Protein 3FDW (pdb70)

Foldseek 3Di:
DAAWWKWKWWWDQDPVQQKIKIFGFKIDQFAAPDVVVSFFWKKKKKAFPPPPDDVSMDIFDTHGGDRIDGTRDIDMGRHHPVVLLQTKIKMWMWGQDDVRDIHTGFMDIDHVNVCVPPVGTIDMGIGDDD/DAAWWKWKWWWDQDPVQQKIKIFGFKIDQFAAPDPVVRFFWKKKKKAFPPPPDPVRIDIFDTHGGDRIDGTRDITMGRDHDVVLQQTKIKMWMWGQDDVRDIHTRFMDIDHRNVCVPVVGTIDMGIGDDD

Sequence (260 aa):
IFVTGRIAFSLKYEQQTQSLVVHVKECHQLAYADEAKKRSNPYVKTYLLPDKSRQGKRKTSIKRDTVNPLYDETLRYEIPESLLAQRTLQFSVWHHGRFGRNTFLGEAEIQMDSWKLDKKLDHCLPLHGKIFVTGRIAFSLKYEQQTQSLVVHVKECHQLAYADEAKKRSNPYVKTYLLPDKSRQGKRKTSIKRDTVNPLYDETLRYEIPESLLAQRTLQFSVWHHGRFGRNTFLGEAEIQMDSWKLDKKLDHCLPLHGK

Structure (mmCIF, N/CA/C/O backbone):
data_3FDW
#
_entry.id   3FDW
#
_cell.length_a   25.461
_cell.length_b   57.207
_cell.length_c   124.083
_cell.angle_alpha   90.000
_cell.angle_beta   90.010
_cell.angle_gamma   90.000
#
_symmetry.space_group_name_H-M   'P 1 21 1'
#
loop_
_entity.id
_entity.type
_entity.pdbx_description
1 polymer 'Synaptotagmin-like protein 4'
2 water water
#
loop_
_atom_site.group_PDB
_atom_site.id
_atom_site.type_symbol
_atom_site.label_atom_id
_atom_site.label_alt_id
_atom_site.label_comp_id
_atom_site.label_asym_id
_atom_site.label_entity_id
_atom_site.label_seq_id
_atom_site.pdbx_PDB_ins_code
_atom_site.Cartn_x
_atom_site.Cartn_y
_atom_site.Cartn_z
_atom_site.occupancy
_atom_site.B_iso_or_equiv
_atom_site.auth_seq_id
_atom_site.auth_comp_id
_atom_site.auth_asym_id
_atom_site.auth_atom_id
_atom_site.pdbx_PDB_model_num
ATOM 1 N N . ILE A 1 6 ? -10.365 -12.041 62.150 1.00 39.12 354 ILE A N 1
ATOM 2 C CA . ILE A 1 6 ? -10.238 -10.642 62.704 1.00 38.12 354 ILE A CA 1
ATOM 3 C C . ILE A 1 6 ? -11.391 -9.832 62.153 1.00 37.13 354 ILE A C 1
ATOM 4 O O . ILE A 1 6 ? -11.750 -9.992 60.994 1.00 37.11 354 ILE A O 1
ATOM 9 N N . PHE A 1 7 ? -11.986 -8.999 62.991 1.00 36.17 355 PHE A N 1
ATOM 10 C CA . PHE A 1 7 ? -13.055 -8.106 62.567 1.00 34.91 355 PHE A CA 1
ATOM 11 C C . PHE A 1 7 ? -12.452 -6.779 62.065 1.00 33.45 355 PHE A C 1
ATOM 12 O O . PHE A 1 7 ? -11.953 -5.973 62.836 1.00 33.60 355 PHE A O 1
ATOM 20 N N . VAL A 1 8 ? -12.507 -6.557 60.760 1.00 32.44 356 VAL A N 1
ATOM 21 C CA . VAL A 1 8 ? -11.766 -5.461 60.148 1.00 30.74 356 VAL A CA 1
ATOM 22 C C . VAL A 1 8 ? -12.353 -4.118 60.549 1.00 30.18 356 VAL A C 1
ATOM 23 O O . VAL A 1 8 ? -13.568 -3.971 60.652 1.00 30.06 356 VAL A O 1
ATOM 27 N N . THR A 1 9 ? -11.493 -3.176 60.915 1.00 29.36 357 THR A N 1
ATOM 28 C CA . THR A 1 9 ? -11.911 -1.811 61.241 1.00 29.07 357 THR A CA 1
ATOM 29 C C . THR A 1 9 ? -10.894 -0.879 60.571 1.00 27.82 357 THR A C 1
ATOM 30 O O . THR A 1 9 ? -9.853 -1.341 60.089 1.00 27.33 357 THR A O 1
ATOM 34 N N . GLY A 1 10 ? -11.236 0.395 60.509 1.00 26.38 358 GLY A N 1
ATOM 35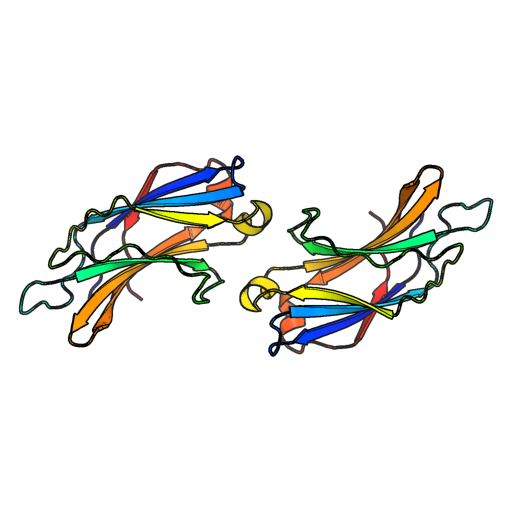 C CA . GLY A 1 10 ? -10.316 1.458 60.225 1.00 26.34 358 GLY A CA 1
ATOM 36 C C . GLY A 1 10 ? -10.357 1.880 58.769 1.00 26.78 358 GLY A C 1
ATOM 37 O O . GLY A 1 10 ? -11.192 1.399 57.990 1.00 25.36 358 GLY A O 1
ATOM 38 N N . ARG A 1 11 ? -9.395 2.728 58.413 1.00 27.00 359 ARG A N 1
ATOM 39 C CA . ARG A 1 11 ? -9.341 3.404 57.118 1.00 27.98 359 ARG A CA 1
ATOM 40 C C . ARG A 1 11 ? -7.917 3.473 56.615 1.00 27.57 359 ARG A C 1
ATOM 41 O O . ARG A 1 11 ? -6.946 3.432 57.421 1.00 28.33 359 ARG A O 1
ATOM 49 N N . ILE A 1 12 ? -7.803 3.595 55.299 1.00 25.57 360 ILE A N 1
ATOM 50 C CA . ILE A 1 12 ? -6.525 3.884 54.689 1.00 25.37 360 ILE A CA 1
ATOM 51 C C . ILE A 1 12 ? -6.523 5.185 53.870 1.00 24.99 360 ILE A C 1
ATOM 52 O O . ILE A 1 12 ? -7.409 5.389 53.037 1.00 22.79 360 ILE A O 1
ATOM 57 N N . ALA A 1 13 ? -5.511 6.028 54.097 1.00 24.69 361 ALA A N 1
ATOM 58 C CA . ALA A 1 13 ? -5.326 7.272 53.308 1.00 25.87 361 ALA A CA 1
ATOM 59 C C . ALA A 1 13 ? -4.189 7.183 52.291 1.00 25.95 361 ALA A C 1
ATOM 60 O O . ALA A 1 13 ? -3.122 6.663 52.607 1.00 27.20 361 ALA A O 1
ATOM 62 N N . PHE A 1 14 ? -4.372 7.723 51.075 1.00 26.18 362 PHE A N 1
ATOM 63 C CA . PHE A 1 14 ? -3.325 7.614 50.058 1.00 26.81 362 PHE A CA 1
ATOM 64 C C . PHE A 1 14 ? -3.600 8.635 48.947 1.00 28.32 362 PHE A C 1
ATOM 65 O O . PHE A 1 14 ? -4.709 9.186 48.852 1.00 27.82 362 PHE A O 1
ATOM 73 N N . SER A 1 15 ? -2.608 8.874 48.098 1.00 28.02 363 SER A N 1
ATOM 74 C CA . SER A 1 15 ? -2.828 9.735 46.937 1.00 30.07 363 SER A CA 1
ATOM 75 C C . SER A 1 15 ? -2.361 8.978 45.706 1.00 31.37 363 SER A C 1
ATOM 76 O O . SER A 1 15 ? -1.525 8.032 45.809 1.00 30.92 363 SER A O 1
ATOM 79 N N . LEU A 1 16 ? -2.941 9.357 44.570 1.00 32.14 364 LEU A N 1
ATOM 80 C CA . LEU A 1 16 ? -2.683 8.710 43.306 1.00 33.77 364 LEU A CA 1
ATOM 81 C C . LEU A 1 16 ? -2.368 9.793 42.296 1.00 35.11 364 LEU A C 1
ATOM 82 O O . LEU A 1 16 ? -3.092 10.796 42.214 1.00 34.43 364 LEU A O 1
ATOM 87 N N . LYS A 1 17 ? -1.301 9.585 41.534 1.00 37.04 365 LYS A N 1
ATOM 88 C CA . LYS A 1 17 ? -0.991 10.434 40.405 1.00 39.14 365 LYS A CA 1
ATOM 89 C C . LYS A 1 17 ? -0.539 9.545 39.261 1.00 41.38 365 LYS A C 1
ATOM 90 O O . LYS A 1 17 ? 0.023 8.459 39.474 1.00 41.69 365 LYS A O 1
ATOM 92 N N . TYR A 1 18 ? -0.809 9.995 38.048 1.00 43.59 366 TYR A N 1
ATOM 93 C CA . TYR A 1 18 ? -0.224 9.397 36.863 1.00 47.06 366 TYR A CA 1
ATOM 94 C C . TYR A 1 18 ? 0.753 10.389 36.240 1.00 48.27 366 TYR A C 1
ATOM 95 O O . TYR A 1 18 ? 0.345 11.427 35.746 1.00 47.57 366 TYR A O 1
ATOM 104 N N . GLU A 1 19 ? 2.045 10.088 36.322 1.00 50.47 367 GLU A N 1
ATOM 105 C CA . GLU A 1 19 ? 3.062 10.867 35.625 1.00 52.42 367 GLU A CA 1
ATOM 106 C C . GLU A 1 19 ? 3.231 10.367 34.175 1.00 53.38 367 GLU A C 1
ATOM 107 O O . GLU A 1 19 ? 3.567 9.198 33.950 1.00 52.94 367 GLU A O 1
ATOM 113 N N . GLN A 1 20 ? 2.982 11.237 33.193 1.00 54.76 368 GLN A N 1
ATOM 114 C CA . GLN A 1 20 ? 3.514 10.986 31.830 1.00 56.19 368 GLN A CA 1
ATOM 115 C C . GLN A 1 20 ? 5.018 11.121 31.795 1.00 56.43 368 GLN A C 1
ATOM 116 O O . GLN A 1 20 ? 5.677 10.368 31.092 1.00 56.72 368 GLN A O 1
ATOM 122 N N . GLN A 1 21 ? 5.572 12.075 32.540 1.00 57.34 369 GLN A N 1
ATOM 123 C CA . GLN A 1 21 ? 7.016 12.297 32.440 1.00 58.34 369 GLN A CA 1
ATOM 124 C C . GLN A 1 21 ? 7.748 10.980 32.714 1.00 59.01 369 GLN A C 1
ATOM 125 O O . GLN A 1 21 ? 8.957 10.874 32.513 1.00 59.09 369 GLN A O 1
ATOM 127 N N . THR A 1 22 ? 7.008 9.977 33.190 1.00 59.51 370 THR A N 1
ATOM 128 C CA . THR A 1 22 ? 7.605 8.685 33.515 1.00 59.30 370 THR A CA 1
ATOM 129 C C . THR A 1 22 ? 6.690 7.511 33.162 1.00 59.25 370 THR A C 1
ATOM 130 O O . THR A 1 22 ? 7.063 6.364 33.396 1.00 59.96 370 THR A O 1
ATOM 132 N N . GLN A 1 23 ? 5.523 7.796 32.572 1.00 58.55 371 GLN A N 1
ATOM 133 C CA . GLN A 1 23 ? 4.493 6.772 32.223 1.00 58.00 371 GLN A CA 1
ATOM 134 C C . GLN A 1 23 ? 4.082 5.827 33.386 1.00 57.09 371 GLN A C 1
ATOM 135 O O . GLN A 1 23 ? 3.852 4.637 33.166 1.00 57.39 371 GLN A O 1
ATOM 141 N N . SER A 1 24 ? 3.959 6.353 34.604 1.00 55.34 372 SER A N 1
ATOM 142 C CA . SER A 1 24 ? 3.711 5.492 35.759 1.00 53.59 372 SER A CA 1
ATOM 143 C C . SER A 1 24 ? 2.693 6.037 36.773 1.00 51.57 372 SER A C 1
ATOM 144 O O . SER A 1 24 ? 2.676 7.229 37.073 1.00 51.49 372 SER A O 1
ATOM 147 N N . LEU A 1 25 ? 1.842 5.143 37.267 1.00 48.48 373 LEU A N 1
ATOM 148 C CA . LEU A 1 25 ? 0.944 5.429 38.361 1.00 45.80 373 LEU A CA 1
ATOM 149 C C . LEU A 1 25 ? 1.760 5.507 39.637 1.00 44.57 373 LEU A C 1
ATOM 150 O O . LEU A 1 25 ? 2.479 4.557 39.969 1.00 44.17 373 LEU A O 1
ATOM 155 N N . VAL A 1 26 ? 1.675 6.642 40.323 1.00 42.49 374 VAL A N 1
ATOM 156 C CA . VAL A 1 26 ? 2.374 6.839 41.570 1.00 41.22 374 VAL A CA 1
ATOM 157 C C . VAL A 1 26 ? 1.366 6.769 42.715 1.00 39.48 374 VAL A C 1
ATOM 158 O O . VAL A 1 26 ? 0.490 7.638 42.871 1.00 39.29 374 VAL A O 1
ATOM 162 N N . VAL A 1 27 ? 1.515 5.723 43.513 1.00 37.07 375 VAL A N 1
ATOM 163 C CA . VAL A 1 27 ? 0.629 5.477 44.635 1.00 33.75 375 VAL A CA 1
ATOM 164 C C . VAL A 1 27 ? 1.368 5.853 45.908 1.00 32.90 375 VAL A C 1
ATOM 165 O O . VAL A 1 27 ? 2.249 5.138 46.359 1.00 33.30 375 VAL A O 1
ATOM 169 N N . HIS A 1 28 ? 1.015 6.975 46.500 1.00 30.73 376 HIS A N 1
ATOM 170 C CA . HIS A 1 28 ? 1.639 7.310 47.747 1.00 30.09 376 HIS A CA 1
ATOM 171 C C . HIS A 1 28 ? 0.794 6.822 48.936 1.00 29.14 376 HIS A C 1
ATOM 172 O O . HIS A 1 28 ? -0.287 7.343 49.206 1.00 28.69 376 HIS A O 1
ATOM 179 N N . VAL A 1 29 ? 1.306 5.848 49.671 1.00 28.19 377 VAL A N 1
ATOM 180 C CA . VAL A 1 29 ? 0.605 5.371 50.862 1.00 26.57 377 VAL A CA 1
ATOM 181 C C . VAL A 1 29 ? 0.963 6.242 52.066 1.00 26.92 377 VAL A C 1
ATOM 182 O O . VAL A 1 29 ? 2.116 6.283 52.509 1.00 28.20 377 VAL A O 1
ATOM 186 N N . LYS A 1 30 ? -0.029 6.904 52.616 1.00 25.57 378 LYS A N 1
ATOM 187 C CA . LYS A 1 30 ? 0.195 7.787 53.733 1.00 26.07 378 LYS A CA 1
ATOM 188 C C . LYS A 1 30 ? 0.130 7.107 55.078 1.00 25.77 378 LYS A C 1
ATOM 189 O O . LYS A 1 30 ? 1.058 7.226 55.873 1.00 27.63 378 LYS A O 1
ATOM 195 N N . GLU A 1 31 ? -0.939 6.378 55.361 1.00 25.42 379 GLU A N 1
ATOM 196 C CA . GLU A 1 31 ? -1.193 6.050 56.760 1.00 24.97 379 GLU A CA 1
ATOM 197 C C . GLU A 1 31 ? -2.473 5.221 56.875 1.00 24.77 379 GLU A C 1
ATOM 198 O O . GLU A 1 31 ? -3.365 5.377 56.031 1.00 22.39 379 GLU A O 1
ATOM 204 N N . CYS A 1 32 ? -2.543 4.333 57.872 1.00 24.82 380 CYS A N 1
ATOM 205 C CA . CYS A 1 32 ? -3.829 3.697 58.243 1.00 25.54 380 CYS A CA 1
ATOM 206 C C . CYS A 1 32 ? -4.242 4.253 59.616 1.00 26.54 380 CYS A C 1
ATOM 207 O O . CYS A 1 32 ? -3.373 4.706 60.393 1.00 25.20 380 CYS A O 1
ATOM 210 N N . HIS A 1 33 ? -5.540 4.182 59.893 1.00 25.61 381 HIS A N 1
ATOM 211 C CA . HIS A 1 33 ? -6.116 4.638 61.127 1.00 26.86 381 HIS A CA 1
ATOM 212 C C . HIS A 1 33 ? -7.037 3.555 61.699 1.00 27.57 381 HIS A C 1
ATOM 213 O O . HIS A 1 33 ? -7.890 3.033 60.977 1.00 27.54 381 HIS A O 1
ATOM 220 N N . GLN A 1 34 ? -6.872 3.237 62.991 1.00 28.53 382 GLN A N 1
ATOM 221 C CA . GLN A 1 34 ? -7.748 2.321 63.728 1.00 28.67 382 GLN A CA 1
ATOM 222 C C . GLN A 1 34 ? -7.857 0.955 63.095 1.00 27.84 382 GLN A C 1
ATOM 223 O O . GLN A 1 34 ? -8.983 0.394 62.960 1.00 27.87 382 GLN A O 1
ATOM 229 N N . LEU A 1 35 ? -6.701 0.397 62.737 1.00 25.71 383 LEU A N 1
ATOM 230 C CA . LEU A 1 35 ? -6.639 -0.999 62.306 1.00 25.59 383 LEU A CA 1
ATOM 231 C C . LEU A 1 35 ? -7.105 -1.872 63.457 1.00 26.54 383 LEU A C 1
ATOM 232 O O . LEU A 1 35 ? -7.008 -1.455 64.597 1.00 26.06 383 LEU A O 1
ATOM 237 N N . ALA A 1 36 ? -7.555 -3.090 63.159 1.00 27.22 384 ALA A N 1
ATOM 238 C CA . ALA A 1 36 ? -7.848 -4.073 64.213 1.00 29.18 384 ALA A CA 1
ATOM 239 C C . ALA A 1 36 ? -6.557 -4.560 64.865 1.00 30.07 384 ALA A C 1
ATOM 240 O O . ALA A 1 36 ? -5.482 -4.468 64.279 1.00 28.37 384 ALA A O 1
ATOM 242 N N . TYR A 1 37 ? -6.657 -5.084 66.080 1.00 31.77 385 TYR A N 1
ATOM 243 C CA . TYR A 1 37 ? -5.512 -5.770 66.693 1.00 33.12 385 TYR A CA 1
ATOM 244 C C . TYR A 1 37 ? -5.451 -7.185 66.144 1.00 34.43 385 TYR A C 1
ATOM 245 O O . TYR A 1 37 ? -6.421 -7.919 66.259 1.00 34.97 385 TYR A O 1
ATOM 254 N N . ALA A 1 38 ? -4.328 -7.572 65.543 1.00 36.36 386 ALA A N 1
ATOM 255 C CA . ALA A 1 38 ? -4.107 -8.966 65.137 1.00 38.67 386 ALA A CA 1
ATOM 256 C C . ALA A 1 38 ? -3.877 -9.863 66.380 1.00 40.33 386 ALA A C 1
ATOM 257 O O . ALA A 1 38 ? -4.239 -11.024 66.394 1.00 40.77 386 ALA A O 1
ATOM 259 N N . ASP A 1 39 ? -3.254 -9.311 67.412 1.00 42.49 387 ASP A N 1
ATOM 260 C CA . ASP A 1 39 ? -3.050 -10.024 68.665 1.00 44.58 387 ASP A CA 1
ATOM 261 C C . ASP A 1 39 ? -3.801 -9.232 69.701 1.00 45.45 387 ASP A C 1
ATOM 262 O O . ASP A 1 39 ? -3.250 -8.320 70.299 1.00 45.34 387 ASP A O 1
ATOM 267 N N . GLU A 1 40 ? -5.070 -9.573 69.892 1.00 47.32 388 GLU A N 1
ATOM 268 C CA . GLU A 1 40 ? -5.910 -8.906 70.876 1.00 49.44 388 GLU A CA 1
ATOM 269 C C . GLU A 1 40 ? -5.355 -9.108 72.308 1.00 49.81 388 GLU A C 1
ATOM 270 O O . GLU A 1 40 ? -5.306 -8.156 73.102 1.00 50.89 388 GLU A O 1
ATOM 276 N N . ALA A 1 41 ? -4.916 -10.316 72.645 1.00 49.82 389 ALA A N 1
ATOM 277 C CA . ALA A 1 41 ? -4.302 -10.504 73.953 1.00 49.66 389 ALA A CA 1
ATOM 278 C C . ALA A 1 41 ? -3.475 -9.255 74.239 1.00 49.82 389 ALA A C 1
ATOM 279 O O . ALA A 1 41 ? -3.829 -8.428 75.111 1.00 50.45 389 ALA A O 1
ATOM 281 N N . LYS A 1 42 ? -2.378 -9.113 73.489 1.00 47.94 390 LYS A N 1
ATOM 282 C CA . LYS A 1 42 ? -1.421 -8.050 73.738 1.00 46.09 390 LYS A CA 1
ATOM 283 C C . LYS A 1 42 ? -1.745 -6.715 73.066 1.00 44.71 390 LYS A C 1
ATOM 284 O O . LYS A 1 42 ? -0.938 -5.787 73.115 1.00 44.81 390 LYS A O 1
ATOM 286 N N . LYS A 1 43 ? -2.904 -6.599 72.421 1.00 42.62 391 LYS A N 1
ATOM 287 C CA . LYS A 1 43 ? -3.255 -5.326 71.807 1.00 40.12 391 LYS A CA 1
ATOM 288 C C . LYS A 1 43 ? -2.280 -4.927 70.724 1.00 38.79 391 LYS A C 1
ATOM 289 O O . LYS A 1 43 ? -1.800 -3.793 70.704 1.00 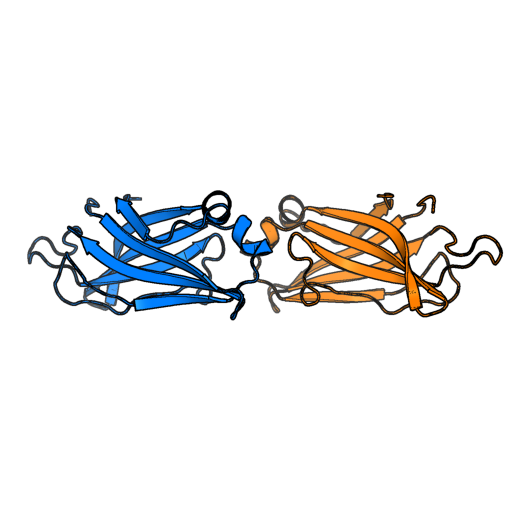38.66 391 LYS A O 1
ATOM 291 N N . ARG A 1 44 ? -1.989 -5.821 69.799 1.00 36.55 392 ARG A N 1
ATOM 292 C CA . ARG A 1 44 ? -0.869 -5.551 68.931 1.00 35.12 392 ARG A CA 1
ATOM 293 C C . ARG A 1 44 ? -1.120 -5.867 67.466 1.00 31.94 392 ARG A C 1
ATOM 294 O O . ARG A 1 44 ? -1.739 -6.874 67.164 1.00 30.94 392 ARG A O 1
ATOM 302 N N . SER A 1 45 ? -0.632 -4.993 66.588 1.00 29.51 393 SER A N 1
ATOM 303 C CA . SER A 1 45 ? -0.497 -5.279 65.145 1.00 28.59 393 SER A CA 1
ATOM 304 C C . SER A 1 45 ? 0.834 -4.754 64.645 1.00 27.34 393 SER A C 1
ATOM 305 O O . SER A 1 45 ? 1.363 -3.799 65.179 1.00 27.54 393 SER A O 1
ATOM 308 N N . ASN A 1 46 ? 1.384 -5.420 63.648 1.00 26.03 394 ASN A N 1
ATOM 309 C CA . ASN A 1 46 ? 2.621 -4.999 63.022 1.00 24.95 394 ASN A CA 1
ATOM 310 C C . ASN A 1 46 ? 2.341 -4.817 61.545 1.00 23.53 394 ASN A C 1
ATOM 311 O O . ASN A 1 46 ? 2.628 -5.703 60.784 1.00 23.85 394 ASN A O 1
ATOM 316 N N . PRO A 1 47 ? 1.745 -3.682 61.137 1.00 24.36 395 PRO A N 1
ATOM 317 C CA . PRO A 1 47 ? 1.136 -3.608 59.783 1.00 24.18 395 PRO A CA 1
ATOM 318 C C . PRO A 1 47 ? 1.976 -3.193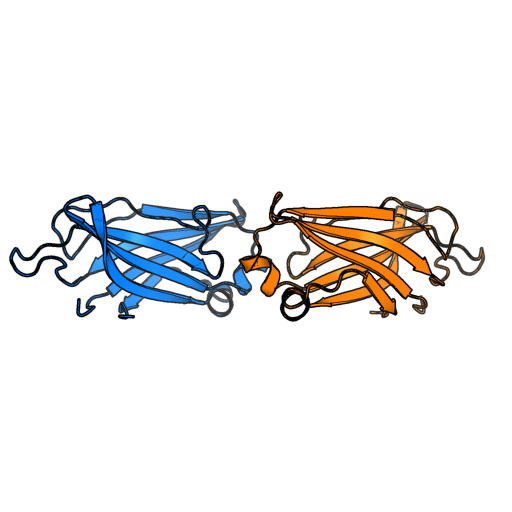 58.587 1.00 24.88 395 PRO A C 1
ATOM 319 O O . PRO A 1 47 ? 2.813 -2.309 58.682 1.00 25.51 395 PRO A O 1
ATOM 323 N N . TYR A 1 48 ? 1.706 -3.793 57.437 1.00 24.20 396 TYR A N 1
ATOM 324 C CA . TYR A 1 48 ? 2.212 -3.275 56.177 1.00 24.73 396 TYR A CA 1
ATOM 325 C C . TYR A 1 48 ? 1.081 -3.282 55.183 1.00 24.49 396 TYR A C 1
ATOM 326 O O . TYR A 1 48 ? 0.073 -3.986 55.337 1.00 25.15 396 TYR A O 1
ATOM 335 N N . VAL A 1 49 ? 1.217 -2.449 54.186 1.00 24.38 397 VAL A N 1
ATOM 336 C CA . VAL A 1 49 ? 0.219 -2.381 53.168 1.00 24.92 397 VAL A CA 1
ATOM 337 C C . VAL A 1 49 ? 0.768 -3.048 51.932 1.00 26.41 397 VAL A C 1
ATOM 338 O O . VAL A 1 49 ? 1.931 -2.864 51.598 1.00 26.99 397 VAL A O 1
ATOM 342 N N . LYS A 1 50 ? -0.068 -3.795 51.223 1.00 28.24 398 LYS A N 1
ATOM 343 C CA . LYS A 1 50 ? 0.344 -4.295 49.916 1.00 30.91 398 LYS A CA 1
ATOM 344 C C . LYS A 1 50 ? -0.689 -3.869 48.857 1.00 30.69 398 LYS A C 1
ATOM 345 O O . LYS A 1 50 ? -1.860 -3.674 49.184 1.00 31.30 398 LYS A O 1
ATOM 351 N N . THR A 1 51 ? -0.243 -3.635 47.624 1.00 31.23 399 THR A N 1
ATOM 352 C CA . THR A 1 51 ? -1.120 -3.225 46.518 1.00 31.72 399 THR A CA 1
ATOM 353 C C . THR A 1 51 ? -1.009 -4.227 45.362 1.00 33.33 399 THR A C 1
ATOM 354 O O . THR A 1 51 ? 0.065 -4.807 45.140 1.00 32.79 399 THR A O 1
ATOM 358 N N . TYR A 1 52 ? -2.130 -4.450 44.665 1.00 34.80 400 TYR A N 1
ATOM 359 C CA . TYR A 1 52 ? -2.118 -4.991 43.294 1.00 37.07 400 TYR A CA 1
ATOM 360 C C . TYR A 1 52 ? -2.958 -4.111 42.373 1.00 37.95 400 TYR A C 1
ATOM 361 O O . TYR A 1 52 ? -3.977 -3.542 42.789 1.00 37.69 400 TYR A O 1
ATOM 370 N N . LEU A 1 53 ? -2.536 -4.039 41.117 1.00 39.36 401 LEU A N 1
ATOM 371 C CA . LEU A 1 53 ? -3.387 -3.582 40.040 1.00 41.18 401 LEU A CA 1
ATOM 372 C C . LEU A 1 53 ? -4.098 -4.819 39.475 1.00 42.16 401 LEU A C 1
ATOM 373 O O . LEU A 1 53 ? -3.613 -5.462 38.552 1.00 42.62 401 LEU A O 1
ATOM 378 N N . LEU A 1 54 ? -5.237 -5.166 40.067 1.00 42.91 402 LEU A N 1
ATOM 379 C CA . LEU A 1 54 ? -5.945 -6.362 39.693 1.00 43.43 402 LEU A CA 1
ATOM 380 C C . LEU A 1 54 ? -6.119 -6.270 38.174 1.00 45.07 402 LEU A C 1
ATOM 381 O O . LEU A 1 54 ? -6.377 -5.183 37.667 1.00 45.73 402 LEU A O 1
ATOM 386 N N . PRO A 1 55 ? -6.054 -7.414 37.461 1.00 45.47 403 PRO A N 1
ATOM 387 C CA . PRO A 1 55 ? -6.062 -8.771 38.015 1.00 45.65 403 PRO A CA 1
ATOM 388 C C . PRO A 1 55 ? -4.685 -9.379 38.061 1.00 46.57 403 PRO A C 1
ATOM 389 O O . PRO A 1 55 ? -4.547 -10.586 38.207 1.00 47.33 403 PRO A O 1
ATOM 393 N N . ASP A 1 56 ? -3.660 -8.553 37.937 1.00 47.10 404 ASP A N 1
ATOM 394 C CA . ASP A 1 56 ? -2.336 -9.048 38.088 1.00 48.10 404 ASP A CA 1
ATOM 395 C C . ASP A 1 56 ? -2.015 -9.191 39.602 1.00 49.61 404 ASP A C 1
ATOM 396 O O . ASP A 1 56 ? -1.657 -8.210 40.303 1.00 49.44 404 ASP A O 1
ATOM 401 N N . LYS A 1 57 ? -2.167 -10.419 40.092 1.00 50.49 405 LYS A N 1
ATOM 402 C CA . LYS A 1 57 ? -1.856 -10.755 41.470 1.00 51.73 405 LYS A CA 1
ATOM 403 C C . LYS A 1 57 ? -0.573 -11.545 41.544 1.00 52.00 405 LYS A C 1
ATOM 404 O O . LYS A 1 57 ? -0.280 -12.168 42.560 1.00 52.06 405 LYS A O 1
ATOM 410 N N . SER A 1 58 ? 0.190 -11.507 40.461 1.00 52.16 406 SER A N 1
ATOM 411 C CA . SER A 1 58 ? 1.516 -12.095 40.443 1.00 52.69 406 SER A CA 1
ATOM 412 C C . SER A 1 58 ? 2.386 -11.358 41.434 1.00 52.94 406 SER A C 1
ATOM 413 O O . SER A 1 58 ? 2.053 -10.244 41.840 1.00 53.05 406 SER A O 1
ATOM 416 N N . ARG A 1 59 ? 3.503 -11.976 41.801 1.00 52.62 407 ARG A N 1
ATOM 417 C CA . ARG A 1 59 ? 4.433 -11.388 42.744 1.00 52.95 407 ARG A CA 1
ATOM 418 C C . ARG A 1 59 ? 4.968 -10.044 42.251 1.00 53.07 407 ARG A C 1
ATOM 419 O O . ARG A 1 59 ? 4.790 -9.033 42.922 1.00 54.06 407 ARG A O 1
ATOM 421 N N . GLN A 1 60 ? 5.608 -9.970 41.094 1.00 52.83 408 GLN A N 1
ATOM 422 C CA . GLN A 1 60 ? 6.076 -8.633 40.718 1.00 52.26 408 GLN A CA 1
ATOM 423 C C . GLN A 1 60 ? 4.956 -7.762 40.159 1.00 50.23 408 GLN A C 1
ATOM 424 O O . GLN A 1 60 ? 5.211 -6.722 39.618 1.00 50.62 408 GLN A O 1
ATOM 430 N N . GLY A 1 61 ? 3.709 -8.194 40.300 1.00 48.88 409 GLY A N 1
ATOM 431 C CA . GLY A 1 61 ? 2.559 -7.285 40.148 1.00 46.31 409 GLY A CA 1
ATOM 432 C C . GLY A 1 61 ? 2.273 -6.646 41.515 1.00 44.74 409 GLY A C 1
ATOM 433 O O . GLY A 1 61 ? 1.363 -5.835 41.675 1.00 43.23 409 GLY A O 1
ATOM 434 N N . LYS A 1 62 ? 3.098 -7.010 42.495 1.00 43.07 410 LYS A N 1
ATOM 435 C CA . LYS A 1 62 ? 2.834 -6.693 43.880 1.00 41.97 410 LYS A CA 1
ATOM 436 C C . LYS A 1 62 ? 3.701 -5.533 44.293 1.00 40.62 410 LYS A C 1
ATOM 437 O O . LYS A 1 62 ? 4.862 -5.437 43.858 1.00 41.07 410 LYS A O 1
ATOM 443 N N . ARG A 1 63 ? 3.156 -4.626 45.102 1.00 37.64 411 ARG A N 1
ATOM 444 C CA . ARG A 1 63 ? 4.004 -3.618 45.768 1.00 35.23 411 ARG A CA 1
ATOM 445 C C . ARG A 1 63 ? 3.692 -3.680 47.267 1.00 34.66 411 ARG A C 1
ATOM 446 O O . ARG A 1 63 ? 2.634 -4.182 47.667 1.00 34.30 411 ARG A O 1
ATOM 454 N N . LYS A 1 64 ? 4.589 -3.179 48.104 1.00 33.39 412 LYS A N 1
ATOM 455 C CA . LYS A 1 64 ? 4.312 -3.209 49.536 1.00 32.75 412 LYS A CA 1
ATOM 456 C C . LYS A 1 64 ? 5.118 -2.137 50.229 1.00 30.78 412 LYS A C 1
ATOM 457 O O . LYS A 1 64 ? 6.189 -1.765 49.755 1.00 31.69 412 LYS A O 1
ATOM 463 N N . THR A 1 65 ? 4.575 -1.611 51.309 1.00 27.31 413 THR A N 1
ATOM 464 C CA . THR A 1 65 ? 5.287 -0.721 52.208 1.00 26.57 413 THR A CA 1
ATOM 465 C C . THR A 1 65 ? 6.157 -1.576 53.169 1.00 26.69 413 THR A C 1
ATOM 466 O O . THR A 1 65 ? 6.032 -2.785 53.214 1.00 25.44 413 THR A O 1
ATOM 470 N N . SER A 1 66 ? 7.001 -0.927 53.951 1.00 27.27 414 SER A N 1
ATOM 471 C CA . SER A 1 66 ? 7.708 -1.586 55.026 1.00 28.22 414 SER A CA 1
ATOM 472 C C . SER A 1 66 ? 6.687 -1.871 56.093 1.00 28.99 414 SER A C 1
ATOM 473 O O . SER A 1 66 ? 5.505 -1.485 55.958 1.00 28.74 414 SER A O 1
ATOM 476 N N . ILE A 1 67 ? 7.144 -2.498 57.177 1.00 29.42 415 ILE A N 1
ATOM 477 C CA . ILE A 1 67 ? 6.287 -2.910 58.272 1.00 29.67 415 ILE A CA 1
ATOM 478 C C . ILE A 1 67 ? 6.468 -2.031 59.482 1.00 31.11 415 ILE A C 1
ATOM 479 O O . ILE A 1 67 ? 7.608 -1.761 59.869 1.00 31.81 415 ILE A O 1
ATOM 484 N N . LYS A 1 68 ? 5.376 -1.566 60.106 1.00 30.55 416 LYS A N 1
ATOM 485 C CA . LYS A 1 68 ? 5.527 -0.834 61.367 1.00 31.26 416 LYS A CA 1
ATOM 486 C C . LYS A 1 68 ? 5.282 -1.784 62.520 1.00 32.67 416 LYS A C 1
ATOM 487 O O . LYS A 1 68 ? 4.483 -2.728 62.422 1.00 34.52 416 LYS A O 1
ATOM 493 N N . ARG A 1 69 ? 5.956 -1.557 63.622 1.00 32.53 417 ARG A N 1
ATOM 494 C CA . ARG A 1 69 ? 5.921 -2.516 64.707 1.00 32.51 417 ARG A CA 1
ATOM 495 C C . ARG A 1 69 ? 4.960 -1.995 65.742 1.00 30.72 417 ARG A C 1
ATOM 496 O O . ARG A 1 69 ? 4.952 -0.828 66.055 1.00 30.54 417 ARG A O 1
ATOM 504 N N . ASP A 1 70 ? 4.087 -2.848 66.209 1.00 30.10 418 ASP A N 1
ATOM 505 C CA . ASP A 1 70 ? 3.238 -2.495 67.321 1.00 31.05 418 ASP A CA 1
ATOM 506 C C . ASP A 1 70 ? 2.481 -1.166 67.169 1.00 30.86 418 ASP A C 1
ATOM 507 O O . ASP A 1 70 ? 2.650 -0.244 67.968 1.00 29.69 418 ASP A O 1
ATOM 512 N N . THR A 1 71 ? 1.613 -1.070 66.158 1.00 30.06 419 THR A N 1
ATOM 513 C CA . THR A 1 71 ? 0.740 0.102 66.048 1.00 28.29 419 THR A CA 1
ATOM 514 C C . THR A 1 71 ? -0.465 -0.214 65.177 1.00 27.74 419 THR A C 1
ATOM 515 O O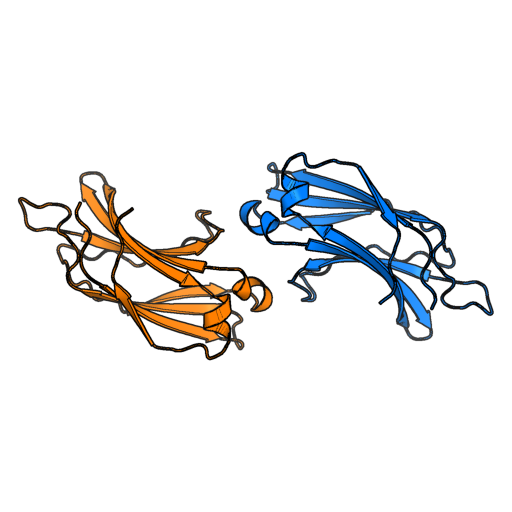 . THR A 1 71 ? -0.340 -1.014 64.240 1.00 27.03 419 THR A O 1
ATOM 519 N N . VAL A 1 72 ? -1.619 0.387 65.504 1.00 27.12 420 VAL A N 1
ATOM 520 C CA . VAL A 1 72 ? -2.830 0.303 64.674 1.00 26.48 420 VAL A CA 1
ATOM 521 C C . VAL A 1 72 ? -3.113 1.605 63.896 1.00 26.07 420 VAL A C 1
ATOM 522 O O . VAL A 1 72 ? -4.104 1.705 63.169 1.00 24.98 420 VAL A O 1
ATOM 526 N N . ASN A 1 73 ? -2.205 2.577 64.048 1.00 25.74 421 ASN A N 1
ATOM 527 C CA . ASN A 1 73 ? -2.177 3.838 63.281 1.00 26.21 421 ASN A CA 1
ATOM 528 C C . ASN A 1 73 ? -0.857 4.068 62.557 1.00 26.58 421 ASN A C 1
ATOM 529 O O . ASN A 1 73 ? -0.195 5.100 62.733 1.00 27.31 421 ASN A O 1
ATOM 534 N N . PRO A 1 74 ? -0.448 3.100 61.721 1.00 27.23 422 PRO A N 1
ATOM 535 C CA . PRO A 1 74 ? 0.822 3.283 61.032 1.00 26.76 422 PRO A CA 1
ATOM 536 C C . PRO A 1 74 ? 0.886 4.496 60.086 1.00 28.08 422 PRO A C 1
ATOM 537 O O . PRO A 1 74 ? -0.053 4.796 59.319 1.00 27.70 422 PRO A O 1
ATOM 541 N N . LEU A 1 75 ? 2.033 5.166 60.112 1.00 27.54 423 LEU A N 1
ATOM 542 C CA . LEU A 1 75 ? 2.260 6.290 59.282 1.00 27.92 423 LEU A CA 1
ATOM 543 C C . LEU A 1 75 ? 3.404 5.845 58.382 1.00 28.80 423 LEU A C 1
ATOM 544 O O . LEU A 1 75 ? 4.483 5.560 58.873 1.00 29.12 423 LEU A O 1
ATOM 549 N N . TYR A 1 76 ? 3.165 5.740 57.076 1.00 29.45 424 TYR A N 1
ATOM 550 C CA . TYR A 1 76 ? 4.144 5.206 56.137 1.00 30.64 424 TYR A CA 1
ATOM 551 C C . TYR A 1 76 ? 4.836 6.306 55.308 1.00 32.79 424 TYR A C 1
ATOM 552 O O . TYR A 1 76 ? 6.075 6.358 55.220 1.00 32.47 424 TYR A O 1
ATOM 561 N N . ASP A 1 77 ? 4.015 7.147 54.663 1.00 33.51 425 ASP A N 1
ATOM 562 C CA . ASP A 1 77 ? 4.487 8.032 53.596 1.00 34.03 425 ASP A CA 1
ATOM 563 C C . ASP A 1 77 ? 5.488 7.392 52.652 1.00 34.81 425 ASP A C 1
ATOM 564 O O . ASP A 1 77 ? 6.623 7.875 52.509 1.00 35.19 425 ASP A O 1
ATOM 569 N N . GLU A 1 78 ? 5.055 6.318 51.985 1.00 33.76 426 GLU A N 1
ATOM 570 C CA . GLU A 1 78 ? 5.918 5.560 51.099 1.00 33.34 426 GLU A CA 1
ATOM 571 C C . GLU A 1 78 ? 5.248 5.483 49.773 1.00 33.91 426 GLU A C 1
ATOM 572 O O . GLU A 1 78 ? 4.054 5.210 49.708 1.00 34.22 426 GLU A O 1
ATOM 578 N N . THR A 1 79 ? 6.010 5.706 48.707 1.00 34.97 427 THR A N 1
ATOM 579 C CA . THR A 1 79 ? 5.476 5.671 47.339 1.00 36.22 427 THR A CA 1
ATOM 580 C C . THR A 1 79 ? 5.686 4.338 46.683 1.00 36.88 427 THR A C 1
ATOM 581 O O . THR A 1 79 ? 6.781 3.809 46.709 1.00 37.72 427 THR A O 1
ATOM 585 N N . LEU A 1 80 ? 4.630 3.802 46.096 1.00 37.73 428 LEU A N 1
ATOM 586 C CA . LEU A 1 80 ? 4.678 2.553 45.397 1.00 39.25 428 LEU A CA 1
ATOM 587 C C . LEU A 1 80 ? 4.413 2.979 43.978 1.00 40.80 428 LEU A C 1
ATOM 588 O O . LEU A 1 80 ? 3.623 3.907 43.758 1.00 41.08 428 LEU A O 1
ATOM 593 N N . ARG A 1 81 ? 5.037 2.331 43.002 1.00 42.04 429 ARG A N 1
ATOM 594 C CA . ARG A 1 81 ? 4.989 2.889 41.654 1.00 43.71 429 ARG A CA 1
ATOM 595 C C . ARG A 1 81 ? 4.791 1.803 40.632 1.00 44.45 429 ARG A C 1
ATOM 596 O O . ARG A 1 81 ? 5.457 0.794 40.685 1.00 45.26 429 ARG A O 1
ATOM 604 N N . TYR A 1 82 ? 3.812 1.979 39.757 1.00 45.86 430 TYR A N 1
ATOM 605 C CA . TYR A 1 82 ? 3.531 1.030 38.705 1.00 47.12 430 TYR A CA 1
ATOM 606 C C . TYR A 1 82 ? 3.826 1.731 37.380 1.00 48.87 430 TYR A C 1
ATOM 607 O O . TYR A 1 82 ? 3.075 2.619 36.920 1.00 48.58 430 TYR A O 1
ATOM 616 N N . GLU A 1 83 ? 4.946 1.342 36.787 1.00 49.98 431 GLU A N 1
ATOM 617 C CA . GLU A 1 83 ? 5.232 1.711 35.421 1.00 52.08 431 GLU A CA 1
ATOM 618 C C . GLU A 1 83 ? 4.181 1.060 34.537 1.00 51.97 431 GLU A C 1
ATOM 619 O O . GLU A 1 83 ? 4.067 -0.153 34.535 1.00 53.01 431 GLU A O 1
ATOM 625 N N . ILE A 1 84 ? 3.431 1.846 33.772 1.00 52.09 432 ILE A N 1
ATOM 626 C CA . ILE A 1 84 ? 2.336 1.299 32.971 1.00 52.61 432 ILE A CA 1
ATOM 627 C C . ILE A 1 84 ? 1.722 2.366 32.048 1.00 53.78 432 ILE A C 1
ATOM 628 O O . ILE A 1 84 ? 1.038 3.292 32.524 1.00 54.44 432 ILE A O 1
ATOM 633 N N . PRO A 1 85 ? 1.958 2.251 30.727 1.00 53.96 433 PRO A N 1
ATOM 634 C CA . PRO A 1 85 ? 1.207 3.141 29.838 1.00 54.04 433 PRO A CA 1
ATOM 635 C C . PRO A 1 85 ? -0.225 3.280 30.369 1.00 53.82 433 PRO A C 1
ATOM 636 O O . PRO A 1 85 ? -0.650 2.472 31.170 1.00 53.00 433 PRO A O 1
ATOM 640 N N . GLU A 1 86 ? -0.960 4.283 29.896 1.00 54.02 434 GLU A N 1
ATOM 641 C CA . GLU A 1 86 ? -2.226 4.697 30.496 1.00 53.79 434 GLU A CA 1
ATOM 642 C C . GLU A 1 86 ? -3.415 3.915 29.978 1.00 53.76 434 GLU A C 1
ATOM 643 O O . GLU A 1 86 ? -4.460 3.843 30.644 1.00 53.88 434 GLU A O 1
ATOM 649 N N . SER A 1 87 ? -3.271 3.367 28.769 1.00 53.67 435 SER A N 1
ATOM 650 C CA . SER A 1 87 ? -4.343 2.646 28.074 1.00 53.27 435 SER A CA 1
ATOM 651 C C . SER A 1 87 ? -4.736 1.395 28.826 1.00 53.07 435 SER A C 1
ATOM 652 O O . SER A 1 87 ? -5.888 0.990 28.845 1.00 52.50 435 SER A O 1
ATOM 654 N N . LEU A 1 88 ? -3.745 0.764 29.427 1.00 54.11 436 LEU A N 1
ATOM 655 C CA . LEU A 1 88 ? -3.973 -0.464 30.157 1.00 54.37 436 LEU A CA 1
ATOM 656 C C . LEU A 1 88 ? -4.482 -0.224 31.597 1.00 54.79 436 LEU A C 1
ATOM 657 O O . LEU A 1 88 ? -4.938 -1.137 32.266 1.00 55.12 436 LEU A O 1
ATOM 662 N N . LEU A 1 89 ? -4.440 1.024 32.046 1.00 55.48 437 LEU A N 1
ATOM 663 C CA . LEU A 1 89 ? -4.832 1.357 33.417 1.00 55.96 437 LEU A CA 1
ATOM 664 C C . LEU A 1 89 ? -6.346 1.353 33.506 1.00 55.92 437 LEU A C 1
ATOM 665 O O . LEU A 1 89 ? -6.926 1.032 34.544 1.00 56.09 437 LEU A O 1
ATOM 670 N N . ALA A 1 90 ? -6.995 1.698 32.397 1.00 55.72 438 ALA A N 1
ATOM 671 C CA . ALA A 1 90 ? -8.434 1.916 32.404 1.00 54.82 438 ALA A CA 1
ATOM 672 C C . ALA A 1 90 ? -9.205 0.614 32.610 1.00 54.23 438 ALA A C 1
ATOM 673 O O . ALA A 1 90 ? -10.430 0.625 32.848 1.00 54.35 438 ALA A O 1
ATOM 675 N N . GLN A 1 91 ? -8.472 -0.494 32.508 1.00 52.74 439 GLN A N 1
ATOM 676 C CA . GLN A 1 91 ? -8.992 -1.834 32.729 1.00 51.53 439 GLN A CA 1
ATOM 677 C C . GLN A 1 91 ? -8.858 -2.309 34.201 1.00 50.54 439 GLN A C 1
ATOM 678 O O . GLN A 1 91 ? -9.567 -3.215 34.650 1.00 50.51 439 GLN A O 1
ATOM 680 N N . ARG A 1 92 ? -7.954 -1.697 34.949 1.00 48.69 440 ARG A N 1
ATOM 681 C CA . ARG A 1 92 ? -7.568 -2.239 36.236 1.00 47.51 440 ARG A CA 1
ATOM 682 C C . ARG A 1 92 ? -8.311 -1.680 37.459 1.00 46.28 440 ARG A C 1
ATOM 683 O O . ARG A 1 92 ? -8.985 -0.658 37.390 1.00 46.29 440 ARG A O 1
ATOM 691 N N . THR A 1 93 ? -8.184 -2.401 38.572 1.00 44.41 441 THR A N 1
ATOM 692 C CA . THR A 1 93 ? -8.619 -1.952 39.867 1.00 41.77 441 THR A CA 1
ATOM 693 C C . THR A 1 93 ? -7.384 -2.004 40.779 1.00 39.56 441 THR A C 1
ATOM 694 O O . THR A 1 93 ? -6.717 -3.035 40.881 1.00 39.18 441 THR A O 1
ATOM 698 N N . LEU A 1 94 ? -7.059 -0.877 41.414 1.00 36.87 442 LEU A N 1
ATOM 699 C CA . LEU A 1 94 ? -5.968 -0.834 42.403 1.00 34.16 442 LEU A CA 1
ATOM 700 C C . LEU A 1 94 ? -6.492 -1.335 43.770 1.00 32.24 442 LEU A C 1
ATOM 701 O O . LEU A 1 94 ? -7.439 -0.789 44.328 1.00 31.78 442 LEU A O 1
ATOM 706 N N . GLN A 1 95 ? -5.892 -2.383 44.300 1.00 30.30 443 GLN A N 1
ATOM 707 C CA . GLN A 1 95 ? -6.390 -2.932 45.538 1.00 29.15 443 GLN A CA 1
ATOM 708 C C . GLN A 1 95 ? -5.315 -2.834 46.625 1.00 28.33 443 GLN A C 1
ATOM 709 O O . GLN A 1 95 ? -4.207 -3.340 46.457 1.00 28.34 443 GLN A O 1
ATOM 715 N N . PHE A 1 96 ? -5.637 -2.137 47.704 1.00 27.34 444 PHE A N 1
ATOM 716 C CA . PHE A 1 96 ? -4.803 -2.116 48.909 1.00 27.02 444 PHE A CA 1
ATOM 717 C C . PHE A 1 96 ? -5.251 -3.220 49.844 1.00 26.61 444 PHE A C 1
ATOM 718 O O . PHE A 1 96 ? -6.434 -3.408 50.042 1.00 26.66 444 PHE A O 1
ATOM 726 N N . SER A 1 97 ? -4.317 -3.936 50.451 1.00 26.88 445 SER A N 1
ATOM 727 C CA . SER A 1 97 ? -4.700 -4.803 51.548 1.00 26.68 445 SER A CA 1
ATOM 728 C C . SER A 1 97 ? -3.650 -4.678 52.653 1.00 25.96 445 SER A C 1
ATOM 729 O O . SER A 1 97 ? -2.476 -4.498 52.383 1.00 24.63 445 SER A O 1
ATOM 732 N N . VAL A 1 98 ? -4.110 -4.751 53.891 1.00 24.91 446 VAL A N 1
ATOM 733 C CA . VAL A 1 98 ? -3.308 -4.443 55.053 1.00 25.56 446 VAL A CA 1
ATOM 734 C C . VAL A 1 98 ? -3.085 -5.777 55.803 1.00 25.85 446 VAL A C 1
ATOM 735 O O . VAL A 1 98 ? -4.027 -6.617 55.926 1.00 25.67 446 VAL A O 1
ATOM 739 N N . TRP A 1 99 ? -1.860 -5.977 56.287 1.00 24.80 447 TRP A N 1
ATOM 740 C CA . TRP A 1 99 ? -1.468 -7.297 56.814 1.00 24.41 447 TRP A CA 1
ATOM 741 C C . TRP A 1 99 ? -0.684 -7.147 58.104 1.00 24.59 447 TRP A C 1
ATOM 742 O O . TRP A 1 99 ? 0.165 -6.258 58.215 1.00 24.70 447 TRP A O 1
ATOM 753 N N . HIS A 1 100 ? -0.951 -8.021 59.067 1.00 23.91 448 HIS A N 1
ATOM 754 C CA . HIS A 1 100 ? -0.158 -8.080 60.266 1.00 25.10 448 HIS A CA 1
ATOM 755 C C . HIS A 1 100 ? 1.020 -9.043 60.037 1.00 26.37 448 HIS A C 1
ATOM 756 O O . HIS A 1 100 ? 0.822 -10.215 59.712 1.00 26.46 448 HIS A O 1
ATOM 763 N N . HIS A 1 101 ? 2.245 -8.557 60.175 1.00 27.46 449 HIS A N 1
ATOM 764 C CA . HIS A 1 101 ? 3.374 -9.470 60.059 1.00 28.74 449 HIS A CA 1
ATOM 765 C C . HIS A 1 101 ? 3.636 -10.029 61.426 1.00 28.43 449 HIS A C 1
ATOM 766 O O . HIS A 1 101 ? 4.072 -9.301 62.310 1.00 29.42 449 HIS A O 1
ATOM 773 N N . GLY A 1 102 ? 3.347 -11.314 61.623 1.00 29.36 450 GLY A N 1
ATOM 774 C CA . GLY A 1 102 ? 3.312 -11.863 62.968 1.00 29.25 450 GLY A CA 1
ATOM 775 C C . GLY A 1 102 ? 4.323 -12.954 63.279 1.00 30.68 450 GLY A C 1
ATOM 776 O O . GLY A 1 102 ? 5.362 -13.094 62.596 1.00 29.60 450 GLY A O 1
ATOM 777 N N . ARG A 1 103 ? 4.015 -13.716 64.339 1.00 31.19 451 ARG A N 1
ATOM 778 C CA . ARG A 1 103 ? 4.872 -14.793 64.857 1.00 32.96 451 ARG A CA 1
ATOM 779 C C . ARG A 1 103 ? 5.316 -15.719 63.706 1.00 32.13 451 ARG A C 1
ATOM 780 O O . ARG A 1 103 ? 4.546 -16.010 62.787 1.00 31.17 451 ARG A O 1
ATOM 788 N N . PHE A 1 104 ? 6.560 -16.153 63.736 1.00 32.55 452 PHE A N 1
ATOM 789 C CA . PHE A 1 104 ? 7.081 -17.021 62.684 1.00 32.85 452 PHE A CA 1
ATOM 790 C C . PHE A 1 104 ? 6.873 -16.448 61.304 1.00 33.13 452 PHE A C 1
ATOM 791 O O . PHE A 1 104 ? 6.954 -17.164 60.314 1.00 34.65 452 PHE A O 1
ATOM 799 N N . GLY A 1 105 ? 6.571 -15.169 61.208 1.00 33.15 453 GLY A N 1
ATOM 800 C CA . GLY A 1 105 ? 6.374 -14.586 59.883 1.00 32.33 453 GLY A CA 1
ATOM 801 C C . GLY A 1 105 ? 5.011 -14.881 59.284 1.00 31.90 453 GLY A C 1
ATOM 802 O O . GLY A 1 105 ? 4.778 -14.616 58.117 1.00 32.20 453 GLY A O 1
ATOM 803 N N . ARG A 1 106 ? 4.087 -15.440 60.050 1.00 30.55 454 ARG A N 1
ATOM 804 C CA . ARG A 1 106 ? 2.728 -15.591 59.523 1.00 30.55 454 ARG A CA 1
ATOM 805 C C . ARG A 1 106 ? 2.134 -14.208 59.225 1.00 29.91 454 ARG A C 1
ATOM 806 O O . ARG A 1 106 ? 2.233 -13.305 60.045 1.00 30.29 454 ARG A O 1
ATOM 814 N N . ASN A 1 107 ? 1.492 -14.038 58.082 1.00 30.11 455 ASN A N 1
ATOM 815 C CA . ASN A 1 107 ? 0.844 -12.765 57.779 1.00 30.88 455 ASN A CA 1
ATOM 816 C C . ASN A 1 107 ? -0.666 -12.870 57.904 1.00 30.70 455 ASN A C 1
ATOM 817 O O . ASN A 1 107 ? -1.266 -13.720 57.259 1.00 31.36 455 ASN A O 1
ATOM 822 N N . THR A 1 108 ? -1.272 -11.998 58.715 1.00 29.50 456 THR A N 1
ATOM 823 C CA . THR A 1 108 ? -2.711 -12.012 58.946 1.00 29.08 456 THR A CA 1
ATOM 824 C C . THR A 1 108 ? -3.422 -10.799 58.318 1.00 28.68 456 THR A C 1
ATOM 825 O O . THR A 1 108 ? -3.033 -9.662 58.504 1.00 28.52 456 THR A O 1
ATOM 829 N N . PHE A 1 109 ? -4.489 -11.063 57.598 1.00 28.20 457 PHE A N 1
ATOM 830 C CA . PHE A 1 109 ? -5.241 -10.049 56.860 1.00 27.27 457 PHE A CA 1
ATOM 831 C C . PHE A 1 109 ? -5.888 -9.113 57.827 1.00 26.16 457 PHE A C 1
ATOM 832 O O . PHE A 1 109 ? -6.474 -9.554 58.775 1.00 26.71 457 PHE A O 1
ATOM 840 N N . LEU A 1 110 ? -5.749 -7.812 57.590 1.00 25.59 458 LEU A N 1
ATOM 841 C CA . LEU A 1 110 ? -6.318 -6.757 58.438 1.00 25.04 458 LEU A CA 1
ATOM 842 C C . LEU A 1 110 ? -7.325 -5.890 57.684 1.00 23.84 458 LEU A C 1
ATOM 843 O O . LEU A 1 110 ? -7.857 -4.939 58.219 1.00 25.24 458 LEU A O 1
ATOM 848 N N . GLY A 1 111 ? -7.603 -6.196 56.430 1.00 24.99 459 GLY A N 1
ATOM 849 C CA . GLY A 1 111 ? -8.532 -5.363 55.676 1.00 22.95 459 GLY A CA 1
ATOM 850 C C . GLY A 1 111 ? -8.076 -4.972 54.277 1.00 24.99 459 GLY A C 1
ATOM 851 O O . GLY A 1 111 ? -6.887 -5.000 53.925 1.00 23.34 459 GLY A O 1
ATOM 852 N N . GLU A 1 112 ? -9.044 -4.528 53.492 1.00 24.96 460 GLU A N 1
ATOM 853 C CA . GLU A 1 112 ? -8.857 -4.341 52.092 1.00 27.41 460 GLU A CA 1
ATOM 854 C C . GLU A 1 112 ? -9.676 -3.158 51.604 1.00 27.20 460 GLU A C 1
ATOM 855 O O . GLU A 1 112 ? -10.758 -2.894 52.116 1.00 26.62 460 GLU A O 1
ATOM 861 N N . ALA A 1 113 ? -9.191 -2.470 50.576 1.00 28.39 461 ALA A N 1
ATOM 862 C CA . ALA A 1 113 ? -10.016 -1.478 49.871 1.00 28.88 461 ALA A CA 1
ATOM 863 C C . ALA A 1 113 ? -9.557 -1.371 48.407 1.00 29.65 461 ALA A C 1
ATOM 864 O O . ALA A 1 113 ? -8.418 -1.729 48.062 1.00 29.28 461 ALA A O 1
ATOM 866 N N . GLU A 1 114 ? -10.444 -0.885 47.561 1.00 30.79 462 GLU A N 1
ATOM 867 C CA . GLU A 1 114 ? -10.160 -0.813 46.115 1.00 33.82 462 GLU A CA 1
ATOM 868 C C . GLU A 1 114 ? -10.584 0.500 45.499 1.00 33.98 462 GLU A C 1
ATOM 869 O O . GLU A 1 114 ? -11.509 1.157 45.974 1.00 33.42 462 GLU A O 1
ATOM 875 N N . ILE A 1 115 ? -9.951 0.834 44.388 1.00 35.02 463 ILE A N 1
ATOM 876 C CA . ILE A 1 115 ? -10.449 1.909 43.571 1.00 35.83 463 ILE A CA 1
ATOM 877 C C . ILE A 1 115 ? -10.267 1.529 42.084 1.00 36.68 463 ILE A C 1
ATOM 878 O O . ILE A 1 115 ? -9.189 1.123 41.657 1.00 36.21 463 ILE A O 1
ATOM 883 N N . GLN A 1 116 ? -11.350 1.622 41.325 1.00 38.16 464 GLN A N 1
ATOM 884 C CA . GLN A 1 116 ? -11.347 1.310 39.873 1.00 39.90 464 GLN A CA 1
ATOM 885 C C . GLN A 1 116 ? -10.696 2.425 39.059 1.00 39.38 464 GLN A C 1
ATOM 886 O O . GLN A 1 116 ? -11.011 3.587 39.239 1.00 39.44 464 GLN A O 1
ATOM 892 N N . MET A 1 117 ? -9.761 2.076 38.187 1.00 40.00 465 MET A N 1
ATOM 893 C CA . MET A 1 117 ? -8.972 3.092 37.535 1.00 40.76 465 MET A CA 1
ATOM 894 C C . MET A 1 117 ? -9.790 3.776 36.457 1.00 41.19 465 MET A C 1
ATOM 895 O O . MET A 1 117 ? -9.617 4.967 36.216 1.00 41.06 465 MET A O 1
ATOM 900 N N . ASP A 1 118 ? -10.686 3.032 35.817 1.00 42.15 466 ASP A N 1
ATOM 901 C CA . ASP A 1 118 ? -11.477 3.581 34.695 1.00 43.67 466 ASP A CA 1
ATOM 902 C C . ASP A 1 118 ? -12.171 4.884 35.078 1.00 44.25 466 ASP A C 1
ATOM 903 O O . ASP A 1 118 ? -11.949 5.914 34.429 1.00 44.32 466 ASP A O 1
ATOM 905 N N . SER A 1 119 ? -12.979 4.868 36.143 1.00 44.39 467 SER A N 1
ATOM 906 C CA . SER A 1 119 ? -13.543 6.131 36.632 1.00 45.28 467 SER A CA 1
ATOM 907 C C . SER A 1 119 ? -12.508 7.108 37.235 1.00 45.65 467 SER A C 1
ATOM 908 O O . SER A 1 119 ? -12.586 8.320 36.963 1.00 46.77 467 SER A O 1
ATOM 911 N N . TRP A 1 120 ? -11.533 6.607 37.999 1.00 44.81 468 TRP A N 1
ATOM 912 C CA . TRP A 1 120 ? -10.465 7.482 38.504 1.00 44.37 468 TRP A CA 1
ATOM 913 C C . TRP A 1 120 ? -9.741 8.256 37.378 1.00 45.27 468 TRP A C 1
ATOM 914 O O . TRP A 1 120 ? -9.443 9.441 37.522 1.00 44.85 468 TRP A O 1
ATOM 925 N N . LYS A 1 121 ? -9.450 7.579 36.270 1.00 45.65 469 LYS A N 1
ATOM 926 C CA . LYS A 1 121 ? -8.692 8.184 35.184 1.00 46.38 469 LYS A CA 1
ATOM 927 C C . LYS A 1 121 ? -9.244 9.529 34.674 1.00 47.10 469 LYS A C 1
ATOM 928 O O . LYS A 1 121 ? -8.495 10.329 34.127 1.00 47.09 469 LYS A O 1
ATOM 930 N N . LEU A 1 122 ? -10.539 9.784 34.827 1.00 47.62 470 LEU A N 1
ATOM 931 C CA . LEU A 1 122 ? -11.080 11.021 34.285 1.00 48.10 470 LEU A CA 1
ATOM 932 C C . LEU A 1 122 ? -10.495 12.262 34.967 1.00 48.44 470 LEU A C 1
ATOM 933 O O . LEU A 1 122 ? -9.789 13.082 34.324 1.00 48.11 470 LEU A O 1
ATOM 938 N N . ASP A 1 123 ? -10.788 12.428 36.259 1.00 47.63 471 ASP A N 1
ATOM 939 C CA . ASP A 1 123 ? -10.315 13.645 36.916 1.00 47.35 471 ASP A CA 1
ATOM 940 C C . ASP A 1 123 ? -9.060 13.414 37.735 1.00 45.76 471 ASP A C 1
ATOM 941 O O . ASP A 1 123 ? -8.434 14.366 38.214 1.00 44.88 471 ASP A O 1
ATOM 946 N N . LYS A 1 124 ? -8.701 12.139 37.874 1.00 43.82 472 LYS A N 1
ATOM 947 C CA . LYS A 1 124 ? -7.506 11.767 38.628 1.00 42.22 472 LYS A CA 1
ATOM 948 C C . LYS A 1 124 ? -7.422 12.527 39.933 1.00 40.05 472 LYS A C 1
ATOM 949 O O . LYS A 1 124 ? -6.412 13.154 40.218 1.00 39.64 472 LYS A O 1
ATOM 955 N N . LYS A 1 125 ? -8.494 12.494 40.717 1.00 39.06 473 LYS A N 1
ATOM 956 C CA . LYS A 1 125 ? -8.458 13.108 42.055 1.00 38.57 473 LYS A CA 1
ATOM 957 C C . LYS A 1 125 ? -7.213 12.628 42.794 1.00 36.68 473 LYS A C 1
ATOM 958 O O . LYS A 1 125 ? -6.905 11.432 42.757 1.00 36.06 473 LYS A O 1
ATOM 964 N N . LEU A 1 126 ? -6.518 13.547 43.465 1.00 34.87 474 LEU A N 1
ATOM 965 C CA . LEU A 1 126 ? -5.229 13.241 44.102 1.00 34.09 474 LEU A CA 1
ATOM 966 C C . LEU A 1 126 ? -5.372 12.442 45.418 1.00 34.01 474 LEU A C 1
ATOM 967 O O . LEU A 1 126 ? -4.780 11.378 45.570 1.00 33.97 474 LEU A O 1
ATOM 972 N N . ASP A 1 127 ? -6.189 12.950 46.345 1.00 33.43 475 ASP A N 1
ATOM 973 C CA . ASP A 1 127 ? -6.261 12.426 47.698 1.00 33.22 475 ASP A CA 1
ATOM 974 C C . ASP A 1 127 ? -7.518 11.570 47.986 1.00 32.50 475 ASP A C 1
ATOM 975 O O . ASP A 1 127 ? -8.622 11.930 47.579 1.00 32.61 475 ASP A O 1
ATOM 980 N N . HIS A 1 128 ? -7.321 10.487 48.739 1.00 30.85 476 HIS A N 1
ATOM 981 C CA . HIS A 1 128 ? -8.344 9.489 49.049 1.00 30.11 476 HIS A CA 1
ATOM 982 C C . HIS A 1 128 ? -8.214 8.955 50.461 1.00 29.64 476 HIS A C 1
ATOM 983 O O . HIS A 1 128 ? -7.123 8.890 51.023 1.00 27.84 476 HIS A O 1
ATOM 990 N N . CYS A 1 129 ? -9.352 8.557 51.019 1.00 29.14 477 CYS A N 1
ATOM 991 C CA . CYS A 1 129 ? -9.396 7.963 52.314 1.00 29.44 477 CYS A CA 1
ATOM 992 C C . CYS A 1 129 ? -10.531 6.966 52.288 1.00 29.70 477 CYS A C 1
ATOM 993 O O . CYS A 1 129 ? -11.709 7.375 52.176 1.00 29.96 477 CYS A O 1
ATOM 996 N N . LEU A 1 130 ? -10.206 5.668 52.330 1.00 28.52 478 LEU A N 1
ATOM 997 C CA . LEU A 1 130 ? -11.211 4.624 52.164 1.00 28.15 478 LEU A CA 1
ATOM 998 C C . LEU A 1 130 ? -11.343 3.754 53.433 1.00 27.98 478 LEU A C 1
ATOM 999 O O . LEU A 1 130 ? -10.349 3.448 54.100 1.00 26.94 478 LEU A O 1
ATOM 1004 N N . PRO A 1 131 ? -12.577 3.336 53.764 1.00 28.73 479 PRO A N 1
ATOM 1005 C CA . PRO A 1 131 ? -12.753 2.383 54.875 1.00 28.53 479 PRO A CA 1
ATOM 1006 C C . PRO A 1 131 ? -12.274 1.007 54.416 1.00 28.69 479 PRO A C 1
ATOM 1007 O O . PRO A 1 131 ? -12.401 0.669 53.241 1.00 29.50 479 PRO A O 1
ATOM 1011 N N . LEU A 1 132 ? -11.663 0.232 55.300 1.00 28.72 480 LEU A N 1
ATOM 1012 C CA . LEU A 1 132 ? -11.285 -1.113 54.961 1.00 29.44 480 LEU A CA 1
ATOM 1013 C C . LEU A 1 132 ? -12.477 -2.128 55.066 1.00 29.70 480 LEU A C 1
ATOM 1014 O O . LEU A 1 132 ? -13.312 -2.027 55.953 1.00 29.25 480 LEU A O 1
ATOM 1019 N N . HIS A 1 133 ? -12.505 -3.107 54.176 1.00 30.35 481 HIS A N 1
ATOM 1020 C CA . HIS A 1 133 ? -13.503 -4.181 54.182 1.00 32.82 481 HIS A CA 1
ATOM 1021 C C . HIS A 1 133 ? -12.874 -5.492 54.633 1.00 34.72 481 HIS A C 1
ATOM 1022 O O . HIS A 1 133 ? -11.692 -5.729 54.391 1.00 34.26 481 HIS A O 1
ATOM 1029 N N . GLY A 1 134 ? -13.687 -6.366 55.228 1.00 37.04 482 GLY A N 1
ATOM 1030 C CA . GLY A 1 134 ? -13.285 -7.727 55.553 1.00 39.30 482 GLY A CA 1
ATOM 1031 C C . GLY A 1 134 ? -13.372 -8.576 54.310 1.00 41.83 482 GLY A C 1
ATOM 1032 O O . GLY A 1 134 ? -13.669 -8.066 53.239 1.00 42.69 482 GLY A O 1
ATOM 1033 N N . LYS A 1 135 ? -13.096 -9.871 54.418 1.00 44.00 483 LYS A N 1
ATOM 1034 C CA . LYS A 1 135 ? -13.272 -10.758 53.271 1.00 46.36 483 LYS A CA 1
ATOM 1035 C C . LYS A 1 135 ? -14.203 -11.905 53.648 1.00 47.73 483 LYS A C 1
ATOM 1036 O O . LYS A 1 135 ? -15.402 -11.661 53.916 1.00 49.78 483 LYS A O 1
ATOM 1038 N N . ILE B 1 6 ? -10.387 1.908 -0.045 1.00 38.47 354 ILE B N 1
ATOM 1039 C CA . ILE B 1 6 ? -10.267 0.538 -0.657 1.00 37.38 354 ILE B CA 1
ATOM 1040 C C . ILE B 1 6 ? -11.416 -0.286 -0.122 1.00 36.33 354 ILE B C 1
ATOM 1041 O O . ILE B 1 6 ? -11.796 -0.119 1.035 1.00 36.55 354 ILE B O 1
ATOM 1046 N N . PHE B 1 7 ? -11.980 -1.145 -0.965 1.00 35.74 355 PHE B N 1
ATOM 1047 C CA . PHE B 1 7 ? -13.061 -2.032 -0.560 1.00 34.49 355 PHE B CA 1
ATOM 1048 C C . PHE B 1 7 ? -12.460 -3.348 -0.047 1.00 32.79 355 PHE B C 1
ATOM 1049 O O . PHE B 1 7 ? -11.974 -4.147 -0.824 1.00 32.65 355 PHE B O 1
ATOM 1057 N N . VAL B 1 8 ? -12.491 -3.561 1.267 1.00 31.14 356 VAL B N 1
ATOM 1058 C CA . VAL B 1 8 ? -11.770 -4.675 1.890 1.00 30.10 356 VAL B CA 1
ATOM 1059 C C . VAL B 1 8 ? -12.364 -6.029 1.490 1.00 29.57 356 VAL B C 1
ATOM 1060 O O . VAL B 1 8 ? -13.575 -6.177 1.411 1.00 30.40 356 VAL B O 1
ATOM 1064 N N . THR B 1 9 ? -11.516 -6.975 1.119 1.00 28.82 357 THR B N 1
ATOM 1065 C CA . THR B 1 9 ? -11.939 -8.346 0.799 1.00 28.39 357 THR B CA 1
ATOM 1066 C C . THR B 1 9 ? -10.923 -9.309 1.439 1.00 27.15 357 THR B C 1
ATOM 1067 O O . THR B 1 9 ? -9.884 -8.868 1.920 1.00 27.43 357 THR B O 1
ATOM 1071 N N . GLY B 1 10 ? -11.246 -10.596 1.448 1.00 25.76 358 GLY B N 1
ATOM 1072 C CA . GLY B 1 10 ? -10.345 -11.646 1.807 1.00 25.29 358 GLY B CA 1
ATOM 1073 C C . GLY B 1 10 ? -10.360 -11.991 3.299 1.00 25.92 358 GLY B C 1
ATOM 1074 O O . GLY B 1 10 ? -11.180 -11.481 4.091 1.00 23.60 358 GLY B O 1
ATOM 1075 N N . ARG B 1 11 ? -9.408 -12.845 3.661 1.00 26.45 359 ARG B N 1
ATOM 1076 C CA . ARG B 1 11 ? -9.367 -13.515 4.957 1.00 27.65 359 ARG B CA 1
ATOM 1077 C C . ARG B 1 11 ? -7.951 -13.611 5.461 1.00 27.22 359 ARG B C 1
ATOM 1078 O O . ARG B 1 11 ? -6.971 -13.592 4.662 1.00 27.83 359 ARG B O 1
ATOM 1086 N N . ILE B 1 12 ? -7.834 -13.737 6.777 1.00 25.75 360 ILE B N 1
ATOM 1087 C CA . ILE B 1 12 ? -6.536 -13.990 7.373 1.00 25.12 360 ILE B CA 1
ATOM 1088 C C . ILE B 1 12 ? -6.525 -15.295 8.163 1.00 24.90 360 ILE B C 1
ATOM 1089 O O . ILE B 1 12 ? -7.438 -15.533 8.948 1.00 22.79 360 ILE B O 1
ATOM 1094 N N . ALA B 1 13 ? -5.500 -16.130 7.935 1.00 23.92 361 ALA B N 1
ATOM 1095 C CA . ALA B 1 13 ? -5.317 -17.351 8.730 1.00 24.77 361 ALA B CA 1
ATOM 1096 C C . ALA B 1 13 ? -4.145 -17.254 9.710 1.00 24.95 361 ALA B C 1
ATOM 1097 O O . ALA B 1 13 ? -3.072 -16.764 9.347 1.00 25.79 361 ALA B O 1
ATOM 1099 N N . PHE B 1 14 ? -4.311 -17.781 10.932 1.00 25.03 362 PHE B N 1
ATOM 1100 C CA . PHE B 1 14 ? -3.277 -17.684 11.945 1.00 25.80 362 PHE B CA 1
ATOM 1101 C C . PHE B 1 14 ? -3.555 -18.732 13.028 1.00 27.42 362 PHE B C 1
ATOM 1102 O O . PHE B 1 14 ? -4.629 -19.324 13.046 1.00 28.14 362 PHE B O 1
ATOM 1110 N N . SER B 1 15 ? -2.601 -18.959 13.930 1.00 27.96 363 SER B N 1
ATOM 1111 C CA . SER B 1 15 ? -2.821 -1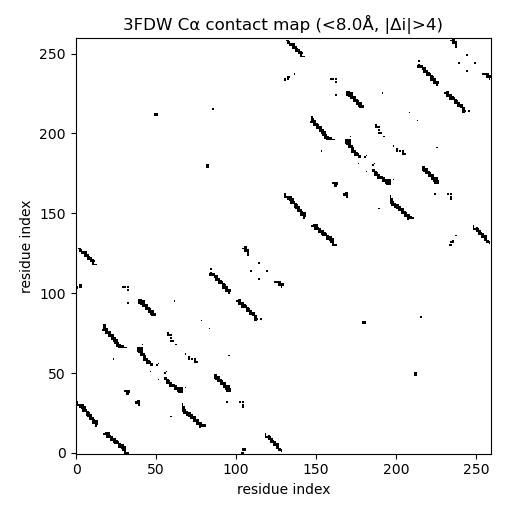9.873 15.067 1.00 29.61 363 SER B CA 1
ATOM 1112 C C . SER B 1 15 ? -2.382 -19.111 16.303 1.00 30.97 363 SER B C 1
ATOM 1113 O O . SER B 1 15 ? -1.587 -18.145 16.196 1.00 30.87 363 SER B O 1
ATOM 1116 N N . LEU B 1 16 ? -2.940 -19.508 17.446 1.00 32.26 364 LEU B N 1
ATOM 1117 C CA . LEU B 1 16 ? -2.711 -18.856 18.722 1.00 34.09 364 LEU B CA 1
ATOM 1118 C C . LEU B 1 16 ? -2.369 -19.938 19.730 1.00 35.43 364 LEU B C 1
ATOM 1119 O O . LEU B 1 16 ? -3.090 -20.950 19.834 1.00 34.97 364 LEU B O 1
ATOM 1124 N N . LYS B 1 17 ? -1.296 -19.716 20.474 1.00 37.39 365 LYS B N 1
ATOM 1125 C CA . LYS B 1 17 ? -0.978 -20.556 21.602 1.00 39.74 365 LYS B CA 1
ATOM 1126 C C . LYS B 1 17 ? -0.554 -19.666 22.771 1.00 41.94 365 LYS B C 1
ATOM 1127 O O . LYS B 1 17 ? 0.011 -18.590 22.574 1.00 43.00 365 LYS B O 1
ATOM 1129 N N . TYR B 1 18 ? -0.840 -20.103 23.985 1.00 44.20 366 TYR B N 1
ATOM 1130 C CA . TYR B 1 18 ? -0.225 -19.503 25.157 1.00 47.40 366 TYR B CA 1
ATOM 1131 C C . TYR B 1 18 ? 0.802 -20.478 25.741 1.00 48.93 366 TYR B C 1
ATOM 1132 O O . TYR B 1 18 ? 0.431 -21.513 26.293 1.00 48.19 366 TYR B O 1
ATOM 1141 N N . GLU B 1 19 ? 2.086 -20.171 25.557 1.00 50.91 367 GLU B N 1
ATOM 1142 C CA . GLU B 1 19 ? 3.158 -20.927 26.199 1.00 53.35 367 GLU B CA 1
ATOM 1143 C C . GLU B 1 19 ? 3.356 -20.460 27.648 1.00 54.71 367 GLU B C 1
ATOM 1144 O O . GLU B 1 19 ? 3.898 -19.378 27.917 1.00 54.40 367 GLU B O 1
ATOM 1150 N N . GLN B 1 20 ? 2.889 -21.275 28.581 1.00 56.40 368 GLN B N 1
ATOM 1151 C CA . GLN B 1 20 ? 3.211 -21.067 29.993 1.00 58.53 368 GLN B CA 1
ATOM 1152 C C . GLN B 1 20 ? 4.718 -21.208 30.261 1.00 58.85 368 GLN B C 1
ATOM 1153 O O . GLN B 1 20 ? 5.280 -20.464 31.064 1.00 59.32 368 GLN B O 1
ATOM 1159 N N . GLN B 1 21 ? 5.375 -22.141 29.578 1.00 59.69 369 GLN B N 1
ATOM 1160 C CA . GLN B 1 21 ? 6.794 -22.376 29.850 1.00 60.68 369 GLN B CA 1
ATOM 1161 C C . GLN B 1 21 ? 7.577 -21.100 29.597 1.00 61.10 369 GLN B C 1
ATOM 1162 O O . GLN B 1 21 ? 8.640 -20.897 30.168 1.00 61.32 369 GLN B O 1
ATOM 1164 N N . THR B 1 22 ? 7.042 -20.240 28.731 1.00 61.26 370 THR B N 1
ATOM 1165 C CA . THR B 1 22 ? 7.737 -19.017 28.343 1.00 60.41 370 THR B CA 1
ATOM 1166 C C . THR B 1 22 ? 6.856 -17.800 28.568 1.00 59.84 370 THR B C 1
ATOM 1167 O O . THR B 1 22 ? 7.138 -16.738 28.024 1.00 60.22 370 THR B O 1
ATOM 1169 N N . GLN B 1 23 ? 5.806 -17.965 29.374 1.00 58.53 371 GLN B N 1
ATOM 1170 C CA . GLN B 1 23 ? 4.784 -16.922 29.647 1.00 57.74 371 GLN B CA 1
ATOM 1171 C C . GLN B 1 23 ? 4.474 -15.946 28.497 1.00 56.30 371 GLN B C 1
ATOM 1172 O O . GLN B 1 23 ? 4.629 -14.745 28.652 1.00 56.34 371 GLN B O 1
ATOM 1178 N N . SER B 1 24 ? 4.007 -16.448 27.359 1.00 54.24 372 SER B N 1
ATOM 1179 C CA . SER B 1 24 ? 3.766 -15.552 26.229 1.00 52.12 372 SER B CA 1
ATOM 1180 C C . SER B 1 24 ? 2.747 -16.088 25.214 1.00 49.98 372 SER B C 1
ATOM 1181 O O . SER B 1 24 ? 2.719 -17.276 24.918 1.00 49.49 372 SER B O 1
ATOM 1184 N N . LEU B 1 25 ? 1.900 -15.189 24.720 1.00 47.24 373 LEU B N 1
ATOM 1185 C CA . LEU B 1 25 ? 0.977 -15.497 23.658 1.00 44.45 373 LEU B CA 1
ATOM 1186 C C . LEU B 1 25 ? 1.798 -15.576 22.393 1.00 43.10 373 LEU B C 1
ATOM 1187 O O . LEU B 1 25 ? 2.547 -14.644 22.070 1.00 42.81 373 LEU B O 1
ATOM 1192 N N . VAL B 1 26 ? 1.697 -16.712 21.714 1.00 40.48 374 VAL B N 1
ATOM 1193 C CA . VAL B 1 26 ? 2.353 -16.897 20.450 1.00 39.12 374 VAL B CA 1
ATOM 1194 C C . VAL B 1 26 ? 1.300 -16.862 19.336 1.00 37.24 374 VAL B C 1
ATOM 1195 O O . VAL B 1 26 ? 0.409 -17.718 19.236 1.00 36.30 374 VAL B O 1
ATOM 1199 N N . VAL B 1 27 ? 1.432 -15.839 18.513 1.00 35.19 375 VAL B N 1
ATOM 1200 C CA . VAL B 1 27 ? 0.561 -15.637 17.394 1.00 33.03 375 VAL B CA 1
ATOM 1201 C C . VAL B 1 27 ? 1.332 -16.027 16.154 1.00 32.24 375 VAL B C 1
ATOM 1202 O O . VAL B 1 27 ? 2.217 -15.316 15.722 1.00 33.00 375 VAL B O 1
ATOM 1206 N N . HIS B 1 28 ? 1.001 -17.148 15.557 1.00 30.58 376 HIS B N 1
ATOM 1207 C CA . HIS B 1 28 ? 1.646 -17.460 14.307 1.00 30.26 376 HIS B CA 1
ATOM 1208 C C . HIS B 1 28 ? 0.819 -16.960 13.122 1.00 29.62 376 HIS B C 1
ATOM 1209 O O . HIS B 1 28 ? -0.258 -17.490 12.830 1.00 29.13 376 HIS B O 1
ATOM 1216 N N . VAL B 1 29 ? 1.329 -15.972 12.398 1.00 29.00 377 VAL B N 1
ATOM 1217 C CA . VAL B 1 29 ? 0.626 -15.524 11.191 1.00 27.17 377 VAL B CA 1
ATOM 1218 C C . VAL B 1 29 ? 0.959 -16.393 9.968 1.00 27.35 377 VAL B C 1
ATOM 1219 O O . VAL B 1 29 ? 2.079 -16.414 9.495 1.00 29.07 377 VAL B O 1
ATOM 1223 N N . LYS B 1 30 ? -0.030 -17.075 9.435 1.00 26.37 378 LYS B N 1
ATOM 1224 C CA . LYS B 1 30 ? 0.171 -17.955 8.292 1.00 26.49 378 LYS B CA 1
ATOM 1225 C C . LYS B 1 30 ? 0.146 -17.264 6.937 1.00 26.48 378 LYS B C 1
ATOM 1226 O O . LYS B 1 30 ? 1.122 -17.304 6.177 1.00 28.01 378 LYS B O 1
ATOM 1232 N N . GLU B 1 31 ? -0.958 -16.606 6.624 1.00 26.63 379 GLU B N 1
ATOM 1233 C CA . GLU B 1 31 ? -1.164 -16.147 5.252 1.00 25.70 379 GLU B CA 1
ATOM 1234 C C . GLU B 1 31 ? -2.458 -15.343 5.139 1.00 25.34 379 GLU B C 1
ATOM 1235 O O . GLU B 1 31 ? -3.325 -15.455 6.012 1.00 23.11 379 GLU B O 1
ATOM 1241 N N . CYS B 1 32 ? -2.523 -14.462 4.135 1.00 24.83 380 CYS B N 1
ATOM 1242 C CA . CYS B 1 32 ? -3.784 -13.821 3.754 1.00 24.91 380 CYS B CA 1
ATOM 1243 C C . CYS B 1 32 ? -4.187 -14.352 2.372 1.00 25.59 380 CYS B C 1
ATOM 1244 O O . CYS B 1 32 ? -3.328 -14.790 1.585 1.00 24.90 380 CYS B O 1
ATOM 1247 N N . HIS B 1 33 ? -5.484 -14.287 2.100 1.00 24.92 381 HIS B N 1
ATOM 1248 C CA . HIS B 1 33 ? -6.062 -14.764 0.888 1.00 25.97 381 HIS B CA 1
ATOM 1249 C C . HIS B 1 33 ? -7.013 -13.694 0.326 1.00 26.48 381 HIS B C 1
ATOM 1250 O O . HIS B 1 33 ? -7.842 -13.181 1.063 1.00 25.76 381 HIS B O 1
ATOM 1257 N N . GLN B 1 34 ? -6.870 -13.364 -0.967 1.00 27.57 382 GLN B N 1
ATOM 1258 C CA . GLN B 1 34 ? -7.751 -12.429 -1.699 1.00 27.50 382 GLN B CA 1
ATOM 1259 C C . GLN B 1 34 ? -7.871 -11.068 -1.051 1.00 26.69 382 GLN B C 1
ATOM 1260 O O . GLN B 1 34 ? -9.002 -10.524 -0.895 1.00 26.71 382 GLN B O 1
ATOM 1266 N N . LEU B 1 35 ? -6.721 -10.510 -0.679 1.00 24.45 383 LEU B N 1
ATOM 1267 C CA . LEU B 1 35 ? -6.659 -9.129 -0.250 1.00 24.71 383 LEU B CA 1
ATOM 1268 C C . LEU B 1 35 ? -7.110 -8.230 -1.413 1.00 25.48 383 LEU B C 1
ATOM 1269 O O . LEU B 1 35 ? -6.969 -8.609 -2.577 1.00 24.99 383 LEU B O 1
ATOM 1274 N N . ALA B 1 36 ? -7.584 -7.032 -1.114 1.00 25.54 384 ALA B N 1
ATOM 1275 C CA . ALA B 1 36 ? -7.818 -6.058 -2.195 1.00 27.44 384 ALA B CA 1
ATOM 1276 C C . ALA B 1 36 ? -6.502 -5.570 -2.811 1.00 28.77 384 ALA B C 1
ATOM 1277 O O . ALA B 1 36 ? -5.436 -5.695 -2.208 1.00 27.62 384 ALA B O 1
ATOM 1279 N N . TYR B 1 37 ? -6.584 -5.014 -4.017 1.00 31.10 385 TYR B N 1
ATOM 1280 C CA . TYR B 1 37 ? -5.457 -4.325 -4.643 1.00 32.74 385 TYR B CA 1
ATOM 1281 C C . TYR B 1 37 ? -5.398 -2.924 -4.069 1.00 33.65 385 TYR B C 1
ATOM 1282 O O . TYR B 1 37 ? -6.383 -2.225 -4.109 1.00 33.80 385 TYR B O 1
ATOM 1291 N N . ALA B 1 38 ? -4.258 -2.520 -3.510 1.00 35.63 386 ALA B N 1
ATOM 1292 C CA . ALA B 1 38 ? -4.073 -1.132 -3.067 1.00 37.84 386 ALA B CA 1
ATOM 1293 C C . ALA B 1 38 ? -3.831 -0.239 -4.308 1.00 39.37 386 ALA B C 1
ATOM 1294 O O . ALA B 1 38 ? -4.218 0.908 -4.356 1.00 39.30 386 ALA B O 1
ATOM 1296 N N . ASP B 1 39 ? -3.189 -0.800 -5.314 1.00 41.73 387 ASP B N 1
ATOM 1297 C CA . ASP B 1 39 ? -2.980 -0.102 -6.561 1.00 44.53 387 ASP B CA 1
ATOM 1298 C C . ASP B 1 39 ? -3.779 -0.834 -7.612 1.00 45.33 387 ASP B C 1
ATOM 1299 O O . ASP B 1 39 ? -3.328 -1.821 -8.177 1.00 44.90 387 ASP B O 1
ATOM 1304 N N . GLU B 1 40 ? -4.980 -0.337 -7.858 1.00 47.65 388 GLU B N 1
ATOM 1305 C CA . GLU B 1 40 ? -5.909 -0.948 -8.797 1.00 49.78 388 GLU B CA 1
ATOM 1306 C C . GLU B 1 40 ? -5.294 -1.002 -10.212 1.00 50.17 388 GLU B C 1
ATOM 1307 O O . GLU B 1 40 ? -5.127 -2.090 -10.802 1.00 51.40 388 GLU B O 1
ATOM 1313 N N . ALA B 1 41 ? -4.939 0.153 -10.754 1.00 49.84 389 ALA B N 1
ATOM 1314 C CA . ALA B 1 41 ? -4.267 0.187 -12.045 1.00 49.71 389 ALA B CA 1
ATOM 1315 C C . ALA B 1 41 ? -3.355 -1.039 -12.223 1.00 49.72 389 ALA B C 1
ATOM 1316 O O . ALA B 1 41 ? -3.636 -1.938 -13.048 1.00 50.37 389 ALA B O 1
ATOM 1318 N N . LYS B 1 42 ? -2.267 -1.077 -11.451 1.00 47.92 390 LYS B N 1
ATOM 1319 C CA . LYS B 1 42 ? -1.290 -2.161 -11.556 1.00 46.19 390 LYS B CA 1
ATOM 1320 C C . LYS B 1 42 ? -1.733 -3.513 -10.990 1.00 44.99 390 LYS B C 1
ATOM 1321 O O . LYS B 1 42 ? -1.000 -4.498 -11.101 1.00 45.19 390 LYS B O 1
ATOM 1323 N N . LYS B 1 43 ? -2.906 -3.589 -10.363 1.00 42.95 391 LYS B N 1
ATOM 1324 C CA . LYS B 1 43 ? -3.288 -4.851 -9.749 1.00 40.41 391 LYS B CA 1
ATOM 1325 C C . LYS B 1 43 ? -2.304 -5.233 -8.656 1.00 39.16 391 LYS B C 1
ATOM 1326 O O . LYS B 1 43 ? -1.840 -6.372 -8.605 1.00 39.00 391 LYS B O 1
ATOM 1328 N N . ARG B 1 44 ? -2.002 -4.315 -7.753 1.00 37.10 392 ARG B N 1
ATOM 1329 C CA . ARG B 1 44 ? -0.893 -4.561 -6.852 1.00 35.88 392 ARG B CA 1
ATOM 1330 C C . ARG B 1 44 ? -1.128 -4.217 -5.387 1.00 33.02 392 ARG B C 1
ATOM 1331 O O . ARG B 1 44 ? -1.717 -3.187 -5.076 1.00 32.12 392 ARG B O 1
ATOM 1339 N N . SER B 1 45 ? -0.617 -5.079 -4.510 1.00 30.67 393 SER B N 1
ATOM 1340 C CA . SER B 1 45 ? -0.515 -4.809 -3.065 1.00 28.87 393 SER B CA 1
ATOM 1341 C C . SER B 1 45 ? 0.826 -5.340 -2.588 1.00 27.49 393 SER B C 1
ATOM 1342 O O . SER B 1 45 ? 1.352 -6.290 -3.142 1.00 26.88 393 SER B O 1
ATOM 1345 N N . ASN B 1 46 ? 1.396 -4.673 -1.597 1.00 26.06 394 ASN B N 1
ATOM 1346 C CA . ASN B 1 46 ? 2.614 -5.115 -0.961 1.00 25.13 394 ASN B CA 1
ATOM 1347 C C . ASN B 1 46 ? 2.313 -5.239 0.516 1.00 23.76 394 ASN B C 1
ATOM 1348 O O . ASN B 1 46 ? 2.606 -4.321 1.26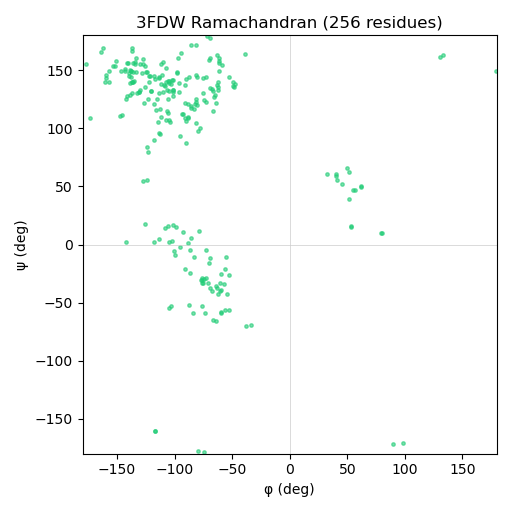3 1.00 24.49 394 ASN B O 1
ATOM 1353 N N . PRO B 1 47 ? 1.741 -6.372 0.945 1.00 23.47 395 PRO B N 1
ATOM 1354 C CA . PRO B 1 47 ? 1.121 -6.480 2.289 1.00 23.41 395 PRO B CA 1
ATOM 1355 C C . PRO B 1 47 ? 1.974 -6.926 3.459 1.00 23.64 395 PRO B C 1
ATOM 1356 O O . PRO B 1 47 ? 2.811 -7.814 3.326 1.00 23.88 395 PRO B O 1
ATOM 1360 N N . TYR B 1 48 ? 1.726 -6.327 4.619 1.00 23.39 396 TYR B N 1
ATOM 1361 C CA . TYR B 1 48 ? 2.219 -6.878 5.867 1.00 24.36 396 TYR B CA 1
ATOM 1362 C C . TYR B 1 48 ? 1.079 -6.859 6.859 1.00 23.77 396 TYR B C 1
ATOM 1363 O O . TYR B 1 48 ? 0.086 -6.155 6.681 1.00 24.37 396 TYR B O 1
ATOM 1372 N N . VAL B 1 49 ? 1.216 -7.662 7.888 1.00 24.42 397 VAL B N 1
ATOM 1373 C CA . VAL B 1 49 ? 0.210 -7.765 8.901 1.00 24.88 397 VAL B CA 1
ATOM 1374 C C . VAL B 1 49 ? 0.762 -7.118 10.156 1.00 27.03 397 VAL B C 1
ATOM 1375 O O . VAL B 1 49 ? 1.924 -7.336 10.517 1.00 27.35 397 VAL B O 1
ATOM 1379 N N . LYS B 1 50 ? -0.073 -6.338 10.834 1.00 29.09 398 LYS B N 1
ATOM 1380 C CA . LYS B 1 50 ? 0.287 -5.792 12.142 1.00 31.20 398 LYS B CA 1
ATOM 1381 C C . LYS B 1 50 ? -0.733 -6.249 13.210 1.00 30.94 398 LYS B C 1
ATOM 1382 O O . LYS B 1 50 ? -1.915 -6.479 12.913 1.00 30.58 398 LYS B O 1
ATOM 1388 N N . THR B 1 51 ? -0.260 -6.476 14.426 1.00 31.13 399 THR B N 1
ATOM 1389 C CA . THR B 1 51 ? -1.124 -6.909 15.507 1.00 31.50 399 THR B CA 1
ATOM 1390 C C . THR B 1 51 ? -0.990 -5.913 16.672 1.00 32.79 399 THR B C 1
ATOM 1391 O O . THR B 1 51 ? 0.083 -5.320 16.875 1.00 32.20 399 THR B O 1
ATOM 1395 N N . TYR B 1 52 ? -2.088 -5.743 17.413 1.00 34.26 400 TYR B N 1
ATOM 1396 C CA . TYR B 1 52 ? -2.070 -5.148 18.751 1.00 36.99 400 TYR B CA 1
ATOM 1397 C C . TYR B 1 52 ? -2.917 -6.009 19.685 1.00 38.31 400 TYR B C 1
ATOM 1398 O O . TYR B 1 52 ? -3.922 -6.595 19.278 1.00 38.18 400 TYR B O 1
ATOM 1407 N N . LEU B 1 53 ? -2.527 -6.036 20.952 1.00 40.26 401 LEU B N 1
ATOM 1408 C CA . LEU B 1 53 ? -3.389 -6.536 22.006 1.00 42.04 401 LEU B CA 1
ATOM 1409 C C . LEU B 1 53 ? -4.055 -5.283 22.560 1.00 42.96 401 LEU B C 1
ATOM 1410 O O . LEU B 1 53 ? -3.485 -4.589 23.412 1.00 43.40 401 LEU B O 1
ATOM 1415 N N . LEU B 1 54 ? -5.239 -4.976 22.031 1.00 43.42 402 LEU B N 1
ATOM 1416 C CA . LEU B 1 54 ? -5.943 -3.771 22.390 1.00 43.89 402 LEU B CA 1
ATOM 1417 C C . LEU B 1 54 ? -6.184 -3.925 23.889 1.00 45.31 402 LEU B C 1
ATOM 1418 O O . LEU B 1 54 ? -6.382 -5.040 24.357 1.00 45.92 402 LEU B O 1
ATOM 1423 N N . PRO B 1 55 ? -6.231 -2.808 24.630 1.00 45.81 403 PRO B N 1
ATOM 1424 C CA . PRO B 1 55 ? -6.254 -1.443 24.094 1.00 45.59 403 PRO B CA 1
ATOM 1425 C C . PRO B 1 55 ? -4.891 -0.826 23.960 1.00 45.94 403 PRO B C 1
ATOM 1426 O O . PRO B 1 55 ? -4.794 0.356 23.719 1.00 46.30 403 PRO B O 1
ATOM 1430 N N . ASP B 1 56 ? -3.839 -1.618 24.113 1.00 46.57 404 ASP B N 1
ATOM 1431 C CA . ASP B 1 56 ? -2.499 -1.128 23.970 1.00 47.02 404 ASP B CA 1
ATOM 1432 C C . ASP B 1 56 ? -2.088 -0.973 22.474 1.00 48.70 404 ASP B C 1
ATOM 1433 O O . ASP B 1 56 ? -1.715 -1.951 21.785 1.00 48.31 404 ASP B O 1
ATOM 1438 N N . LYS B 1 57 ? -2.160 0.270 22.000 1.00 49.68 405 LYS B N 1
ATOM 1439 C CA . LYS B 1 57 ? -1.844 0.635 20.627 1.00 51.01 405 LYS B CA 1
ATOM 1440 C C . LYS B 1 57 ? -0.534 1.400 20.567 1.00 51.53 405 LYS B C 1
ATOM 1441 O O . LYS B 1 57 ? -0.204 2.014 19.557 1.00 51.27 405 LYS B O 1
ATOM 1447 N N . SER B 1 58 ? 0.217 1.337 21.660 1.00 52.32 406 SER B N 1
ATOM 1448 C CA . SER B 1 58 ? 1.566 1.891 21.700 1.00 53.13 406 SER B CA 1
ATOM 1449 C C . SER B 1 58 ? 2.408 1.215 20.647 1.00 53.44 406 SER B C 1
ATOM 1450 O O . SER B 1 58 ? 2.129 0.078 20.256 1.00 53.59 406 SER B O 1
ATOM 1453 N N . ARG B 1 59 ? 3.446 1.907 20.190 1.00 53.36 407 ARG B N 1
ATOM 1454 C CA . ARG B 1 59 ? 4.334 1.334 19.200 1.00 53.37 407 ARG B CA 1
ATOM 1455 C C . ARG B 1 59 ? 4.952 0.083 19.774 1.00 53.32 407 ARG B C 1
ATOM 1456 O O . ARG B 1 59 ? 5.192 -0.874 19.050 1.00 54.06 407 ARG B O 1
ATOM 1458 N N . GLN B 1 60 ? 5.197 0.056 21.078 1.00 52.73 408 GLN B N 1
ATOM 1459 C CA . GLN B 1 60 ? 5.934 -1.084 21.618 1.00 52.32 408 GLN B CA 1
ATOM 1460 C C . GLN B 1 60 ? 5.002 -2.242 21.970 1.00 50.83 408 GLN B C 1
ATOM 1461 O O . GLN B 1 60 ? 5.461 -3.299 22.353 1.00 51.39 408 GLN B O 1
ATOM 1467 N N . GLY B 1 61 ? 3.696 -2.027 21.833 1.00 49.14 409 GLY B N 1
ATOM 1468 C CA . GLY B 1 61 ? 2.685 -3.091 21.960 1.00 46.46 409 GLY B CA 1
ATOM 1469 C C . GLY B 1 61 ? 2.282 -3.580 20.565 1.00 45.06 409 GLY B C 1
ATOM 1470 O O . GLY B 1 61 ? 1.278 -4.273 20.385 1.00 43.02 409 GLY B O 1
ATOM 1471 N N . LYS B 1 62 ? 3.112 -3.216 19.588 1.00 43.38 410 LYS B N 1
ATOM 1472 C CA . LYS B 1 62 ? 2.871 -3.507 18.191 1.00 42.28 410 LYS B CA 1
ATOM 1473 C C . LYS B 1 62 ? 3.743 -4.667 17.741 1.00 40.73 410 LYS B C 1
ATOM 1474 O O . LYS B 1 62 ? 4.935 -4.745 18.093 1.00 41.08 410 LYS B O 1
ATOM 1480 N N . ARG B 1 63 ? 3.170 -5.577 16.963 1.00 38.09 411 ARG B N 1
ATOM 1481 C CA . ARG B 1 63 ? 3.986 -6.609 16.305 1.00 35.74 411 ARG B CA 1
ATOM 1482 C C . ARG B 1 63 ? 3.659 -6.531 14.819 1.00 35.06 411 ARG B C 1
ATOM 1483 O O . ARG B 1 63 ? 2.575 -6.080 14.455 1.00 35.09 411 ARG B O 1
ATOM 1491 N N . LYS B 1 64 ? 4.580 -6.930 13.956 1.00 33.42 412 LYS B N 1
ATOM 1492 C CA . LYS B 1 64 ? 4.283 -6.905 12.531 1.00 32.55 412 LYS B CA 1
ATOM 1493 C C . LYS B 1 64 ? 5.099 -7.980 11.838 1.00 30.83 412 LYS B C 1
ATOM 1494 O O . LYS B 1 64 ? 6.145 -8.373 12.334 1.00 30.76 412 LYS B O 1
ATOM 1500 N N . THR B 1 65 ? 4.590 -8.459 10.710 1.00 28.14 413 THR B N 1
ATOM 1501 C CA . THR B 1 65 ? 5.292 -9.362 9.839 1.00 26.92 413 THR B CA 1
ATOM 1502 C C . THR B 1 65 ? 6.160 -8.506 8.892 1.00 27.20 413 THR B C 1
ATOM 1503 O O . THR B 1 65 ? 6.006 -7.280 8.841 1.00 25.57 413 THR B O 1
ATOM 1507 N N . SER B 1 66 ? 7.022 -9.166 8.121 1.00 27.40 414 SER B N 1
ATOM 1508 C CA . SER B 1 66 ? 7.698 -8.512 7.017 1.00 28.78 414 SER B CA 1
ATOM 1509 C C . SER B 1 66 ? 6.689 -8.219 5.953 1.00 29.50 414 SER B C 1
ATOM 1510 O O . SER B 1 66 ? 5.512 -8.588 6.072 1.00 29.19 414 SER B O 1
ATOM 1513 N N . ILE B 1 67 ? 7.160 -7.569 4.892 1.00 30.82 415 ILE B N 1
ATOM 1514 C CA . ILE B 1 67 ? 6.304 -7.141 3.805 1.00 31.64 415 ILE B CA 1
ATOM 1515 C C . ILE B 1 67 ? 6.462 -8.016 2.592 1.00 32.62 415 ILE B C 1
ATOM 1516 O O . ILE B 1 67 ? 7.579 -8.277 2.186 1.00 34.77 415 ILE B O 1
ATOM 1521 N N . LYS B 1 68 ? 5.371 -8.485 1.985 1.00 32.38 416 LYS B N 1
ATOM 1522 C CA . LYS B 1 68 ? 5.512 -9.253 0.739 1.00 32.25 416 LYS B CA 1
ATOM 1523 C C . LYS B 1 68 ? 5.270 -8.321 -0.451 1.00 33.33 416 LYS B C 1
ATOM 1524 O O . LYS B 1 68 ? 4.500 -7.357 -0.365 1.00 34.45 416 LYS B O 1
ATOM 1530 N N . ARG B 1 69 ? 5.933 -8.578 -1.556 1.00 32.98 417 ARG B N 1
ATOM 1531 C CA . ARG B 1 69 ? 5.912 -7.634 -2.668 1.00 33.51 417 ARG B CA 1
ATOM 1532 C C . ARG B 1 69 ? 4.957 -8.145 -3.691 1.00 31.82 417 ARG B C 1
ATOM 1533 O O . ARG B 1 69 ? 4.962 -9.306 -4.020 1.00 31.45 417 ARG B O 1
ATOM 1541 N N . ASP B 1 70 ? 4.079 -7.286 -4.139 1.00 31.53 418 ASP B N 1
ATOM 1542 C CA . ASP B 1 70 ? 3.209 -7.631 -5.245 1.00 32.62 418 ASP B CA 1
ATOM 1543 C C . ASP B 1 70 ? 2.507 -8.966 -5.075 1.00 32.23 418 ASP B C 1
ATOM 1544 O O . ASP B 1 70 ? 2.756 -9.907 -5.832 1.00 31.81 418 ASP B O 1
ATOM 1549 N N . THR B 1 71 ? 1.615 -9.063 -4.087 1.00 31.48 419 THR B N 1
ATOM 1550 C CA . THR B 1 71 ? 0.774 -10.266 -3.971 1.00 29.51 419 THR B CA 1
ATOM 1551 C C . THR B 1 71 ? -0.440 -9.957 -3.137 1.00 28.84 419 THR B C 1
ATOM 1552 O O . THR B 1 71 ? -0.335 -9.158 -2.207 1.00 27.85 419 THR B O 1
ATOM 1556 N N . VAL B 1 72 ? -1.593 -10.550 -3.499 1.00 28.12 420 VAL B N 1
ATOM 1557 C CA . VAL B 1 72 ? -2.809 -10.469 -2.683 1.00 27.18 420 VAL B CA 1
ATOM 1558 C C . VAL B 1 72 ? -3.093 -11.758 -1.859 1.00 26.70 420 VAL B C 1
ATOM 1559 O O . VAL B 1 72 ? -4.083 -11.848 -1.143 1.00 25.28 420 VAL B O 1
ATOM 1563 N N . ASN B 1 73 ? -2.175 -12.715 -1.958 1.00 26.60 421 ASN B N 1
ATOM 1564 C CA . ASN B 1 73 ? -2.182 -13.979 -1.211 1.00 26.75 421 ASN B CA 1
ATOM 1565 C C . ASN B 1 73 ? -0.865 -14.214 -0.489 1.00 26.66 421 ASN B C 1
ATOM 1566 O O . ASN B 1 73 ? -0.220 -15.246 -0.656 1.00 27.37 421 ASN B O 1
ATOM 1571 N N . PRO B 1 74 ? -0.446 -13.252 0.340 1.00 26.98 422 PRO B N 1
ATOM 1572 C CA . PRO B 1 74 ? 0.815 -13.422 1.018 1.00 26.33 422 PRO B CA 1
ATOM 1573 C C . PRO B 1 74 ? 0.879 -14.609 1.977 1.00 27.74 422 PRO B C 1
ATOM 1574 O O . PRO B 1 74 ? -0.036 -14.842 2.813 1.00 28.14 422 PRO B O 1
ATOM 1578 N N . LEU B 1 75 ? 2.003 -15.319 1.914 1.00 27.15 423 LEU B N 1
ATOM 1579 C CA . LEU B 1 75 ? 2.249 -16.445 2.770 1.00 27.82 423 LEU B CA 1
ATOM 1580 C C . LEU B 1 75 ? 3.390 -16.004 3.679 1.00 28.56 423 LEU B C 1
ATOM 1581 O O . LEU B 1 75 ? 4.462 -15.731 3.187 1.00 28.84 423 LEU B O 1
ATOM 1586 N N . TYR B 1 76 ? 3.154 -15.908 4.988 1.00 29.54 424 TYR B N 1
ATOM 1587 C CA . TYR B 1 76 ? 4.111 -15.333 5.935 1.00 30.77 424 TYR B CA 1
ATOM 1588 C C . TYR B 1 76 ? 4.798 -16.423 6.763 1.00 32.83 424 TYR B C 1
ATOM 1589 O O . TYR B 1 76 ? 6.035 -16.482 6.839 1.00 32.63 424 TYR B O 1
ATOM 1598 N N . ASP B 1 77 ? 3.980 -17.251 7.419 1.00 33.32 425 ASP B N 1
ATOM 1599 C CA . ASP B 1 77 ? 4.459 -18.155 8.458 1.00 34.11 425 ASP B CA 1
ATOM 1600 C C . ASP B 1 77 ? 5.491 -17.537 9.364 1.00 34.75 425 ASP B C 1
ATOM 1601 O O . ASP B 1 77 ? 6.596 -18.072 9.485 1.00 35.04 425 ASP B O 1
ATOM 1606 N N . GLU B 1 78 ? 5.104 -16.438 10.022 1.00 33.80 426 GLU B N 1
ATOM 1607 C CA . GLU B 1 78 ? 5.955 -15.698 10.957 1.00 33.19 426 GLU B CA 1
ATOM 1608 C C . GLU B 1 78 ? 5.242 -15.663 12.270 1.00 33.56 426 GLU B C 1
ATOM 1609 O O . GLU B 1 78 ? 4.043 -15.456 12.313 1.00 33.52 426 GLU B O 1
ATOM 1615 N N . THR B 1 79 ? 5.994 -15.821 13.350 1.00 35.07 427 THR B N 1
ATOM 1616 C CA . THR B 1 79 ? 5.435 -15.826 14.695 1.00 36.24 427 THR B CA 1
ATOM 1617 C C . THR B 1 79 ? 5.663 -14.499 15.341 1.00 36.89 427 THR B C 1
ATOM 1618 O O . THR B 1 79 ? 6.751 -13.978 15.282 1.00 37.93 427 THR B O 1
ATOM 1622 N N . LEU B 1 80 ? 4.621 -13.957 15.941 1.00 38.26 428 LEU B N 1
ATOM 1623 C CA . LEU B 1 80 ? 4.666 -12.711 16.639 1.00 39.93 428 LEU B CA 1
ATOM 1624 C C . LEU B 1 80 ? 4.417 -13.164 18.048 1.00 41.32 428 LEU B C 1
ATOM 1625 O O . LEU B 1 80 ? 3.641 -14.101 18.263 1.00 41.40 428 LEU B O 1
ATOM 1630 N N . ARG B 1 81 ? 5.061 -12.534 19.016 1.00 42.69 429 ARG B N 1
ATOM 1631 C CA . ARG B 1 81 ? 4.960 -13.049 20.376 1.00 44.45 429 ARG B CA 1
ATOM 1632 C C . ARG B 1 81 ? 4.767 -11.943 21.382 1.00 45.01 429 ARG B C 1
ATOM 1633 O O . ARG B 1 81 ? 5.469 -10.963 21.336 1.00 45.84 429 ARG B O 1
ATOM 1641 N N . TYR B 1 82 ? 3.781 -12.088 22.253 1.00 46.40 430 TYR B N 1
ATOM 1642 C CA . TYR B 1 82 ? 3.520 -11.136 23.315 1.00 48.04 430 TYR B CA 1
ATOM 1643 C C . TYR B 1 82 ? 3.818 -11.843 24.652 1.00 49.44 430 TYR B C 1
ATOM 1644 O O . TYR B 1 82 ? 2.964 -12.561 25.211 1.00 49.24 430 TYR B O 1
ATOM 1653 N N . GLU B 1 83 ? 5.036 -11.652 25.152 1.00 50.47 431 GLU B N 1
ATOM 1654 C CA . GLU B 1 83 ? 5.362 -12.157 26.470 1.00 52.07 431 GLU B CA 1
ATOM 1655 C C . GLU B 1 83 ? 4.521 -11.356 27.436 1.00 52.27 431 GLU B C 1
ATOM 1656 O O . GLU B 1 83 ? 4.743 -10.153 27.581 1.00 52.83 431 GLU B O 1
AT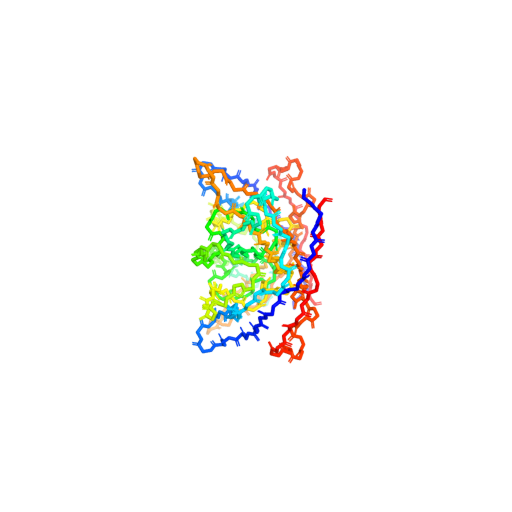OM 1662 N N . ILE B 1 84 ? 3.594 -12.032 28.105 1.00 52.54 432 ILE B N 1
ATOM 1663 C CA . ILE B 1 84 ? 2.641 -11.415 29.009 1.00 53.41 432 ILE B CA 1
ATOM 1664 C C . ILE B 1 84 ? 2.088 -12.521 29.930 1.00 54.76 432 ILE B C 1
ATOM 1665 O O . ILE B 1 84 ? 1.861 -13.659 29.477 1.00 54.95 432 ILE B O 1
ATOM 1670 N N . PRO B 1 85 ? 1.911 -12.214 31.237 1.00 55.29 433 PRO B N 1
ATOM 1671 C CA . PRO B 1 85 ? 1.216 -13.155 32.120 1.00 55.58 433 PRO B CA 1
ATOM 1672 C C . PRO B 1 85 ? -0.221 -13.372 31.646 1.00 55.44 433 PRO B C 1
ATOM 1673 O O . PRO B 1 85 ? -0.750 -12.542 30.940 1.00 55.39 433 PRO B O 1
ATOM 1677 N N . GLU B 1 86 ? -0.858 -14.458 32.078 1.00 55.74 434 GLU B N 1
ATOM 1678 C CA . GLU B 1 86 ? -2.170 -14.855 31.556 1.00 55.28 434 GLU B CA 1
ATOM 1679 C C . GLU B 1 86 ? -3.339 -14.032 32.083 1.00 55.04 434 GLU B C 1
ATOM 1680 O O . GLU B 1 86 ? -4.345 -13.863 31.384 1.00 55.15 434 GLU B O 1
ATOM 1686 N N . SER B 1 87 ? -3.221 -13.540 33.318 1.00 54.79 435 SER B N 1
ATOM 1687 C CA . SER B 1 87 ? -4.299 -12.794 33.983 1.00 54.38 435 SER B CA 1
ATOM 1688 C C . SER B 1 87 ? -4.680 -11.546 33.199 1.00 54.07 435 SER B C 1
ATOM 1689 O O . SER B 1 87 ? -5.844 -11.156 33.126 1.00 53.22 435 SER B O 1
ATOM 1691 N N . LEU B 1 88 ? -3.667 -10.895 32.645 1.00 54.82 436 LEU B N 1
ATOM 1692 C CA . LEU B 1 88 ? -3.874 -9.672 31.881 1.00 54.61 436 LEU B CA 1
ATOM 1693 C C . LEU B 1 88 ? -4.445 -9.958 30.466 1.00 54.71 436 LEU B C 1
ATOM 1694 O O . LEU B 1 88 ? -5.189 -9.162 29.900 1.00 54.65 436 LEU B O 1
ATOM 1699 N N . LEU B 1 89 ? -4.131 -11.129 29.927 1.00 55.13 437 LEU B N 1
ATOM 1700 C CA . LEU B 1 89 ? -4.583 -11.505 28.588 1.00 54.95 437 LEU B CA 1
ATOM 1701 C C . LEU B 1 89 ? -6.097 -11.446 28.516 1.00 54.76 437 LEU B C 1
ATOM 1702 O O . LEU B 1 89 ? -6.671 -11.085 27.492 1.00 54.82 437 LEU B O 1
ATOM 1707 N N . ALA B 1 90 ? -6.758 -11.771 29.623 1.00 54.77 438 ALA B N 1
ATOM 1708 C CA . ALA B 1 90 ? -8.207 -12.029 29.586 1.00 53.76 438 ALA B CA 1
ATOM 1709 C C . ALA B 1 90 ? -9.090 -10.790 29.343 1.00 53.08 438 ALA B C 1
ATOM 1710 O O . ALA B 1 90 ? -10.296 -10.924 29.031 1.00 52.97 438 ALA B O 1
ATOM 1712 N N . GLN B 1 91 ? -8.496 -9.608 29.516 1.00 51.06 439 GLN B N 1
ATOM 1713 C CA . GLN B 1 91 ? -9.152 -8.347 29.206 1.00 49.96 439 GLN B CA 1
ATOM 1714 C C . GLN B 1 91 ? -8.800 -7.820 27.792 1.00 48.85 439 GLN B C 1
ATOM 1715 O O . GLN B 1 91 ? -9.279 -6.764 27.374 1.00 48.96 439 GLN B O 1
ATOM 1717 N N . ARG B 1 92 ? -7.940 -8.519 27.075 1.00 46.83 440 ARG B N 1
ATOM 1718 C CA . ARG B 1 92 ? -7.418 -7.957 25.844 1.00 46.12 440 ARG B CA 1
ATOM 1719 C C . ARG B 1 92 ? -8.174 -8.454 24.602 1.00 45.07 440 ARG B C 1
ATOM 1720 O O . ARG B 1 92 ? -8.899 -9.449 24.667 1.00 45.66 440 ARG B O 1
ATOM 1728 N N . THR B 1 93 ? -8.047 -7.718 23.497 1.00 43.08 441 THR B N 1
ATOM 1729 C CA . THR B 1 93 ? -8.545 -8.143 22.203 1.00 40.72 441 THR B CA 1
ATOM 1730 C C . THR B 1 93 ? -7.366 -8.049 21.242 1.00 38.95 441 THR B C 1
ATOM 1731 O O . THR B 1 93 ? -6.738 -6.988 21.103 1.00 38.71 441 THR B O 1
ATOM 1735 N N . LEU B 1 94 ? -7.032 -9.182 20.620 1.00 36.16 442 LEU B N 1
ATOM 1736 C CA . LEU B 1 94 ? -5.966 -9.237 19.618 1.00 33.78 442 LEU B CA 1
ATOM 1737 C C . LEU B 1 94 ? -6.531 -8.745 18.276 1.00 31.88 442 LEU B C 1
ATOM 1738 O O . LEU B 1 94 ? -7.495 -9.305 17.752 1.00 31.36 442 LEU B O 1
ATOM 1743 N N . GLN B 1 95 ? -5.945 -7.687 17.734 1.00 29.95 443 GLN B N 1
ATOM 1744 C CA . GLN B 1 95 ? -6.435 -7.134 16.493 1.00 28.70 443 GLN B CA 1
ATOM 1745 C C . GLN B 1 95 ? -5.345 -7.295 15.414 1.00 27.93 443 GLN B C 1
ATOM 1746 O O . GLN B 1 95 ? -4.194 -6.899 15.621 1.00 27.77 443 GLN B O 1
ATOM 1752 N N . PHE B 1 96 ? -5.700 -7.922 14.303 1.00 26.80 444 PHE B N 1
ATOM 1753 C CA . PHE B 1 96 ? -4.822 -8.003 13.133 1.00 26.73 444 PHE B CA 1
ATOM 1754 C C . PHE B 1 96 ? -5.224 -6.904 12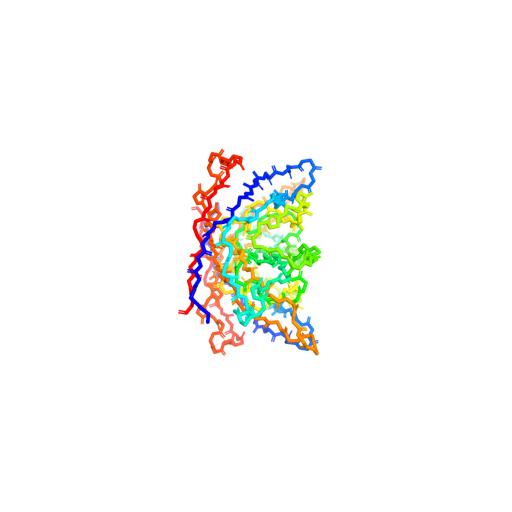.195 1.00 26.49 444 PHE B C 1
ATOM 1755 O O . PHE B 1 96 ? -6.374 -6.657 12.032 1.00 26.65 444 PHE B O 1
ATOM 1763 N N . SER B 1 97 ? -4.284 -6.224 11.569 1.00 26.94 445 SER B N 1
ATOM 1764 C CA . SER B 1 97 ? -4.685 -5.390 10.466 1.00 26.07 445 SER B CA 1
ATOM 1765 C C . SER B 1 97 ? -3.644 -5.519 9.353 1.00 25.76 445 SER B C 1
ATOM 1766 O O . SER B 1 97 ? -2.463 -5.681 9.614 1.00 24.91 445 SER B O 1
ATOM 1769 N N . VAL B 1 98 ? -4.124 -5.473 8.119 1.00 24.44 446 VAL B N 1
ATOM 1770 C CA . VAL B 1 98 ? -3.327 -5.718 6.946 1.00 25.24 446 VAL B CA 1
ATOM 1771 C C . VAL B 1 98 ? -3.126 -4.363 6.214 1.00 25.71 446 VAL B C 1
ATOM 1772 O O . VAL B 1 98 ? -4.076 -3.557 6.069 1.00 25.53 446 VAL B O 1
ATOM 1776 N N . TRP B 1 99 ? -1.895 -4.133 5.766 1.00 25.02 447 TRP B N 1
ATOM 1777 C CA . TRP B 1 99 ? -1.480 -2.834 5.244 1.00 24.56 447 TRP B CA 1
ATOM 1778 C C . TRP B 1 99 ? -0.676 -2.997 3.969 1.00 24.79 447 TRP B C 1
ATOM 1779 O O . TRP B 1 99 ? 0.152 -3.895 3.876 1.00 24.84 447 TRP B O 1
ATOM 1790 N N . HIS B 1 100 ? -0.901 -2.104 3.010 1.00 24.51 448 HIS B N 1
ATOM 1791 C CA . HIS B 1 100 ? -0.148 -2.065 1.792 1.00 25.49 448 HIS B CA 1
ATOM 1792 C C . HIS B 1 100 ? 1.035 -1.117 2.011 1.00 26.80 448 HIS B C 1
ATOM 1793 O O . HIS B 1 100 ? 0.863 0.045 2.368 1.00 27.28 448 HIS B O 1
ATOM 1800 N N . HIS B 1 101 ? 2.250 -1.598 1.832 1.00 27.37 449 HIS B N 1
ATOM 1801 C CA . HIS B 1 101 ? 3.368 -0.682 1.958 1.00 27.86 449 HIS B CA 1
ATOM 1802 C C . HIS B 1 101 ? 3.649 -0.121 0.589 1.00 27.32 449 HIS B C 1
ATOM 1803 O O . HIS B 1 101 ? 4.109 -0.844 -0.295 1.00 27.76 449 HIS B O 1
ATOM 1810 N N . GLY B 1 102 ? 3.336 1.157 0.387 1.00 27.77 450 GLY B N 1
ATOM 1811 C CA . GLY B 1 102 ? 3.342 1.702 -0.958 1.00 27.53 450 GLY B CA 1
ATOM 1812 C C . GLY B 1 102 ? 4.341 2.810 -1.215 1.00 28.41 450 GLY B C 1
ATOM 1813 O O . GLY B 1 102 ? 5.331 2.970 -0.493 1.00 28.10 450 GLY B O 1
ATOM 1814 N N . ARG B 1 103 ? 4.069 3.562 -2.279 1.00 29.79 451 ARG B N 1
ATOM 1815 C CA . ARG B 1 103 ? 4.908 4.667 -2.777 1.00 31.29 451 ARG B CA 1
ATOM 1816 C C . ARG B 1 103 ? 5.321 5.607 -1.634 1.00 30.58 451 ARG B C 1
ATOM 1817 O O . ARG B 1 103 ? 4.514 5.930 -0.763 1.00 30.32 451 ARG B O 1
ATOM 1825 N N . PHE B 1 104 ? 6.570 6.027 -1.639 1.00 31.19 452 PHE B N 1
ATOM 1826 C CA . PHE B 1 104 ? 7.103 6.888 -0.591 1.00 31.72 452 PHE B CA 1
ATOM 1827 C C . PHE B 1 104 ? 6.878 6.307 0.781 1.00 32.04 452 PHE B C 1
ATOM 1828 O O . PHE B 1 104 ? 6.960 7.007 1.781 1.00 32.65 452 PHE B O 1
ATOM 1836 N N . GLY B 1 105 ? 6.546 5.031 0.851 1.00 32.23 453 GLY B N 1
ATOM 1837 C CA . GLY B 1 105 ? 6.379 4.429 2.161 1.00 31.25 453 GLY B CA 1
ATOM 1838 C C . GLY B 1 105 ? 5.033 4.737 2.778 1.00 31.21 453 GLY B C 1
ATOM 1839 O O . GLY B 1 105 ? 4.817 4.442 3.938 1.00 31.39 453 GLY B O 1
ATOM 1840 N N . ARG B 1 106 ? 4.104 5.323 2.032 1.00 29.99 454 ARG B N 1
ATOM 1841 C CA . ARG B 1 106 ? 2.746 5.465 2.569 1.00 30.50 454 ARG B CA 1
ATOM 1842 C C . ARG B 1 106 ? 2.116 4.088 2.838 1.00 29.74 454 ARG B C 1
ATOM 1843 O O . ARG B 1 106 ? 2.136 3.224 1.986 1.00 30.22 454 ARG B O 1
ATOM 1851 N N . ASN B 1 107 ? 1.514 3.892 4.001 1.00 30.54 455 ASN B N 1
ATOM 1852 C CA . ASN B 1 107 ? 0.836 2.621 4.297 1.00 30.59 455 ASN B CA 1
ATOM 1853 C C . ASN B 1 107 ? -0.655 2.715 4.149 1.00 30.30 455 ASN B C 1
ATOM 1854 O O . ASN B 1 107 ? -1.250 3.593 4.725 1.00 30.86 455 ASN B O 1
ATOM 1859 N N . THR B 1 108 ? -1.261 1.813 3.376 1.00 29.72 456 THR B N 1
ATOM 1860 C CA . THR B 1 108 ? -2.690 1.854 3.122 1.00 29.23 456 THR B CA 1
ATOM 1861 C C . THR B 1 108 ? -3.425 0.641 3.732 1.00 28.72 456 THR B C 1
ATOM 1862 O O . THR B 1 108 ? -3.048 -0.493 3.548 1.00 27.74 456 THR B O 1
ATOM 1866 N N . PHE B 1 109 ? -4.493 0.917 4.453 1.00 28.54 457 PHE B N 1
ATOM 1867 C CA . PHE B 1 109 ? -5.259 -0.090 5.178 1.00 27.37 457 PHE B CA 1
ATOM 1868 C C . PHE B 1 109 ? -5.885 -1.049 4.203 1.00 26.53 457 PHE B C 1
ATOM 1869 O O . PHE B 1 109 ? -6.523 -0.629 3.242 1.00 27.06 457 PHE B O 1
ATOM 1877 N N . LEU B 1 110 ? -5.679 -2.338 4.433 1.00 25.52 458 LEU B N 1
ATOM 1878 C CA . LEU B 1 110 ? -6.293 -3.400 3.606 1.00 25.18 458 LEU B CA 1
ATOM 1879 C C . LEU B 1 110 ? -7.319 -4.262 4.348 1.00 23.62 458 LEU B C 1
ATOM 1880 O O . LEU B 1 110 ? -7.839 -5.208 3.795 1.00 25.49 458 LEU B O 1
ATOM 1885 N N . GLY B 1 111 ? -7.632 -3.944 5.592 1.00 24.59 459 GLY B N 1
ATOM 1886 C CA . GLY B 1 111 ? -8.583 -4.756 6.368 1.00 23.32 459 GLY B CA 1
ATOM 1887 C C . GLY B 1 111 ? -8.116 -5.172 7.767 1.00 25.18 459 GLY B C 1
ATOM 1888 O O . GLY B 1 111 ? -6.918 -5.202 8.084 1.00 23.12 459 GLY B O 1
ATOM 1889 N N . GLU B 1 112 ? -9.091 -5.545 8.591 1.00 25.30 460 GLU B N 1
ATOM 1890 C CA . GLU B 1 112 ? -8.909 -5.750 10.004 1.00 27.97 460 GLU B CA 1
ATOM 1891 C C . GLU B 1 112 ? -9.666 -6.987 10.465 1.00 27.73 460 GLU B C 1
ATOM 1892 O O . GLU B 1 112 ? -10.732 -7.278 9.955 1.00 25.92 460 GLU B O 1
ATOM 1898 N N . ALA B 1 113 ? -9.175 -7.658 11.496 1.00 28.53 461 ALA B N 1
ATOM 1899 C CA . ALA B 1 113 ? -9.974 -8.698 12.151 1.00 29.35 461 ALA B CA 1
ATOM 1900 C C . ALA B 1 113 ? -9.507 -8.816 13.609 1.00 30.06 461 ALA B C 1
ATOM 1901 O O . ALA B 1 113 ? -8.357 -8.501 13.939 1.00 29.81 461 ALA B O 1
ATOM 1903 N N . GLU B 1 114 ? -10.404 -9.259 14.465 1.00 31.51 462 GLU B N 1
ATOM 1904 C CA . GLU B 1 114 ? -10.171 -9.291 15.918 1.00 33.67 462 GLU B CA 1
ATOM 1905 C C . GLU B 1 114 ? -10.592 -10.611 16.521 1.00 34.16 462 GLU B C 1
ATOM 1906 O O . GLU B 1 114 ? -11.506 -11.282 16.018 1.00 33.76 462 GLU B O 1
ATOM 1912 N N . ILE B 1 115 ? -9.979 -10.937 17.650 1.00 34.53 463 ILE B N 1
ATOM 1913 C CA . ILE B 1 115 ? -10.507 -12.005 18.461 1.00 35.36 463 ILE B CA 1
ATOM 1914 C C . ILE B 1 115 ? -10.358 -11.638 19.962 1.00 36.01 463 ILE B C 1
ATOM 1915 O O . ILE B 1 115 ? -9.262 -11.311 20.417 1.00 35.98 463 ILE B O 1
ATOM 1920 N N . GLN B 1 116 ? -11.467 -11.665 20.692 1.00 36.99 464 GLN B N 1
ATOM 1921 C CA . GLN B 1 116 ? -11.497 -11.378 22.161 1.00 38.90 464 GLN B CA 1
ATOM 1922 C C . GLN B 1 116 ? -10.735 -12.458 22.964 1.00 38.59 464 GLN B C 1
ATOM 1923 O O . GLN B 1 116 ? -10.978 -13.643 22.795 1.00 38.22 464 GLN B O 1
ATOM 1929 N N . MET B 1 117 ? -9.788 -12.061 23.810 1.00 39.33 465 MET B N 1
ATOM 1930 C CA . MET B 1 117 ? -8.964 -13.053 24.472 1.00 40.16 465 MET B CA 1
ATOM 1931 C C . MET B 1 117 ? -9.734 -13.765 25.563 1.00 41.18 465 MET B C 1
ATOM 1932 O O . MET B 1 117 ? -9.476 -14.941 25.852 1.00 41.68 465 MET B O 1
ATOM 1937 N N . ASP B 1 118 ? -10.691 -13.069 26.157 1.00 41.94 466 ASP B N 1
ATOM 1938 C CA . ASP B 1 118 ? -11.425 -13.616 27.313 1.00 43.37 466 ASP B CA 1
ATOM 1939 C C . ASP B 1 118 ? -12.086 -14.958 26.994 1.00 43.60 466 ASP B C 1
ATOM 1940 O O . ASP B 1 118 ? -11.808 -15.966 27.666 1.00 43.70 466 ASP B O 1
ATOM 1942 N N . SER B 1 119 ? -12.925 -14.997 25.954 1.00 43.98 467 SER B N 1
ATOM 1943 C CA . SER B 1 119 ? -13.503 -16.281 25.533 1.00 44.37 467 SER B CA 1
ATOM 1944 C C . SER B 1 119 ? -12.515 -17.235 24.822 1.00 44.59 467 SER B C 1
ATOM 1945 O O . SER B 1 119 ? -12.664 -18.469 24.954 1.00 45.11 467 SER B O 1
ATOM 1948 N N . TRP B 1 120 ? -11.496 -16.707 24.129 1.00 43.26 468 TRP B N 1
ATOM 1949 C CA . TRP B 1 120 ? -10.475 -17.603 23.562 1.00 42.47 468 TRP B CA 1
ATOM 1950 C C . TRP B 1 120 ? -9.765 -18.416 24.671 1.00 43.57 468 TRP B C 1
ATOM 1951 O O . TRP B 1 120 ? -9.477 -19.605 24.508 1.00 42.80 468 TRP B O 1
ATOM 1962 N N . LYS B 1 121 ? -9.476 -17.765 25.796 1.00 44.52 469 LYS B N 1
ATOM 1963 C CA . LYS B 1 121 ? -8.688 -18.383 26.865 1.00 45.38 469 LYS B CA 1
ATOM 1964 C C . LYS B 1 121 ? -9.246 -19.710 27.398 1.00 46.30 469 LYS B C 1
ATOM 1965 O O . LYS B 1 121 ? -8.517 -20.473 28.026 1.00 46.85 469 LYS B O 1
ATOM 1967 N N . LEU B 1 122 ? -10.528 -19.981 27.207 1.00 46.77 470 LEU B N 1
ATOM 1968 C CA . LEU B 1 122 ? -11.065 -21.214 27.766 1.00 47.42 470 LEU B CA 1
ATOM 1969 C C . LEU B 1 122 ? -10.475 -22.455 27.083 1.00 47.67 470 LEU B C 1
ATOM 1970 O O . LEU B 1 122 ? -9.770 -23.270 27.712 1.00 47.57 470 LEU B O 1
ATOM 1975 N N . ASP B 1 123 ? -10.766 -22.617 25.794 1.00 47.79 471 ASP B N 1
ATOM 1976 C CA . ASP B 1 123 ? -10.311 -23.834 25.129 1.00 47.67 471 ASP B CA 1
ATOM 1977 C C . ASP B 1 123 ? -9.075 -23.569 24.316 1.00 45.96 471 ASP B C 1
ATOM 1978 O O . ASP B 1 123 ? -8.486 -24.494 23.765 1.00 45.25 471 ASP B O 1
ATOM 1983 N N . LYS B 1 124 ? -8.697 -22.296 24.246 1.00 44.11 472 LYS B N 1
ATOM 1984 C CA . LYS B 1 124 ? -7.535 -21.888 23.455 1.00 42.30 472 LYS B CA 1
ATOM 1985 C C . LYS B 1 124 ? -7.472 -22.613 22.119 1.00 40.47 472 LYS B C 1
ATOM 1986 O O . LYS B 1 124 ? -6.475 -23.251 21.812 1.00 40.38 472 LYS B O 1
ATOM 1992 N N . LYS B 1 125 ? -8.532 -22.533 21.326 1.00 39.54 473 LYS B N 1
ATOM 1993 C CA . LYS B 1 125 ? -8.489 -23.128 19.978 1.00 39.10 473 LYS B CA 1
ATOM 1994 C C . LYS B 1 125 ? -7.210 -22.698 19.262 1.00 37.58 473 LYS B C 1
ATOM 1995 O O . LYS B 1 125 ? -6.851 -21.516 19.296 1.00 38.11 473 LYS B O 1
ATOM 2001 N N . LEU B 1 126 ? -6.534 -23.643 18.611 1.00 35.97 474 LEU B N 1
ATOM 2002 C CA . LEU B 1 126 ? -5.263 -23.358 17.934 1.00 34.58 474 LEU B CA 1
ATOM 2003 C C . LEU B 1 126 ? -5.415 -22.560 16.622 1.00 33.75 474 LEU B C 1
ATOM 2004 O O . LEU B 1 126 ? -4.868 -21.476 16.490 1.00 33.81 474 LEU B O 1
ATOM 2009 N N . ASP B 1 127 ? -6.168 -23.106 15.672 1.00 32.51 475 ASP B N 1
ATOM 2010 C CA . ASP B 1 127 ? -6.222 -22.569 14.321 1.00 32.24 475 ASP B CA 1
ATOM 2011 C C . ASP B 1 127 ? -7.478 -21.724 14.037 1.00 31.83 475 ASP B C 1
ATOM 2012 O O . ASP B 1 127 ? -8.582 -22.109 14.437 1.00 31.25 475 ASP B O 1
ATOM 2017 N N . HIS B 1 128 ? -7.282 -20.634 13.282 1.00 30.63 476 HIS B N 1
ATOM 2018 C CA . HIS B 1 128 ? -8.305 -19.626 13.001 1.00 30.08 476 HIS B CA 1
ATOM 2019 C C . HIS B 1 128 ? -8.195 -19.093 11.606 1.00 29.98 476 HIS B C 1
ATOM 2020 O O . HIS B 1 128 ? -7.095 -19.000 11.052 1.00 28.62 476 HIS B O 1
ATOM 2027 N N . CYS B 1 129 ? -9.345 -18.707 11.058 1.00 29.61 477 CYS B N 1
ATOM 2028 C CA . CYS B 1 129 ? -9.397 -18.111 9.762 1.00 30.26 477 CYS B CA 1
ATOM 2029 C C . CYS B 1 129 ? -10.518 -17.089 9.774 1.00 30.52 477 CYS B C 1
ATOM 2030 O O . CYS B 1 129 ? -11.710 -17.458 9.885 1.00 31.35 477 CYS B O 1
ATOM 2033 N N . LEU B 1 130 ? -10.176 -15.803 9.698 1.00 29.23 478 LEU B N 1
ATOM 2034 C CA . LEU B 1 130 ? -11.204 -14.758 9.827 1.00 28.98 478 LEU B CA 1
ATOM 2035 C C . LEU B 1 130 ? -11.341 -13.878 8.571 1.00 28.47 478 LEU B C 1
ATOM 2036 O O . LEU B 1 130 ? -10.350 -13.562 7.895 1.00 27.50 478 LEU B O 1
ATOM 2041 N N . PRO B 1 131 ? -12.573 -13.444 8.274 1.00 29.13 479 PRO B N 1
ATOM 2042 C CA . PRO B 1 131 ? -12.759 -12.477 7.168 1.00 28.65 479 PRO B CA 1
ATOM 2043 C C . PRO B 1 131 ? -12.300 -11.106 7.633 1.00 28.57 479 PRO B C 1
ATOM 2044 O O . PRO B 1 131 ? -12.451 -10.756 8.796 1.00 28.68 479 PRO B O 1
ATOM 2048 N N . LEU B 1 132 ? -11.690 -10.336 6.743 1.00 28.95 480 LEU B N 1
ATOM 2049 C CA . LEU B 1 132 ? -11.295 -8.990 7.061 1.00 29.47 480 LEU B CA 1
ATOM 2050 C C . LEU B 1 132 ? -12.488 -7.994 6.932 1.00 30.66 480 LEU B C 1
ATOM 2051 O O . LEU B 1 132 ? -13.346 -8.137 6.042 1.00 29.81 480 LEU B O 1
ATOM 2056 N N . HIS B 1 133 ? -12.486 -6.989 7.805 1.00 31.31 481 HIS B N 1
ATOM 2057 C CA . HIS B 1 133 ? -13.494 -5.928 7.860 1.00 33.79 481 HIS B CA 1
ATOM 2058 C C . HIS B 1 133 ? -12.854 -4.609 7.423 1.00 35.59 481 HIS B C 1
ATOM 2059 O O . HIS B 1 133 ? -11.689 -4.372 7.717 1.00 35.29 481 HIS B O 1
ATOM 2066 N N . GLY B 1 134 ? -13.628 -3.747 6.760 1.00 37.89 482 GLY B N 1
ATOM 2067 C CA . GLY B 1 134 ? -13.235 -2.373 6.481 1.00 40.09 482 GLY B CA 1
ATOM 2068 C C . GLY B 1 134 ? -13.340 -1.545 7.743 1.00 42.90 482 GLY B C 1
ATOM 2069 O O . GLY B 1 134 ? -13.675 -2.067 8.804 1.00 43.98 482 GLY B O 1
ATOM 2070 N N . LYS B 1 135 ? -13.040 -0.253 7.667 1.00 45.17 483 LYS B N 1
ATOM 2071 C CA . LYS B 1 135 ? -13.166 0.597 8.857 1.00 47.16 483 LYS B CA 1
ATOM 2072 C C . LYS B 1 135 ? -14.105 1.747 8.553 1.00 48.11 483 LYS B C 1
ATOM 2073 O O . LYS B 1 135 ? -15.223 1.506 8.072 1.00 50.03 483 LYS B O 1
#

Organism: Homo sapiens (NCBI:txid9606)

InterPro domains:
  IPR000008 C2 domain [PF00168] (372-479)
  IPR000008 C2 domain [PF00168] (526-633)
  IPR000008 C2 domain [PS50004] (356-478)
  IPR000008 C2 domain [PS50004] (507-633)
  IPR000008 C2 domain [SM00239] (372-477)
  IPR000008 C2 domain [SM00239] (527-632)
  IPR001565 Synaptotagmin [PR00399] (360-375)
  IPR001565 Synaptotagmin [PR00399] (375-388)
  IPR001565 Synaptotagmin [PR00399] (433-448)
  IPR001565 Synaptotagmin [PR00399] (453-463)
  IPR010911 Rab-binding domain [PS50916] (4-122)
  IPR011011 Zinc finger, FYVE/PHD-type [SSF57903] (8-129)
  IPR013083 Zinc finger, RING/FYVE/PHD-type [G3DSA:3.30.40.10] (1-144)
  IPR035892 C2 domain superfamily [G3DSA:2.60.40.150] (350-486)
  IPR035892 C2 domain superfamily [G3DSA:2.60.40.150] (487-647)
  IPR035892 C2 domain superfamily [SSF49562] (348-482)
  IPR035892 C2 domain superfamily [SSF49562] (493-634)
  IPR037303 Synaptotagmin-like protein 4/5, C2A domain [cd04029] (357-481)
  IPR041282 FYVE-type zinc finger [PF02318] (9-122)
  IPR043567 Synaptotagmin-like 1-5, C2B domain [cd04020] (496-661)

Radius of gyration: 24.47 Å; Cα contacts (8 Å, |Δi|>4): 641; chains: 2; bounding box: 21×38×86 Å

Solvent-accessible surface area: 13997 Å² total; per-residue (Å²): 104,176,22,58,15,100,0,26,0,13,1,37,19,70,111,112,52,68,2,0,18,0,48,0,54,65,0,90,106,8,13,91,27,38,127,107,57,49,107,0,28,0,22,0,35,0,16,5,33,60,21,116,45,77,151,6,68,71,128,2,60,78,62,212,81,42,27,68,1,107,14,80,45,65,13,110,11,128,12,41,62,46,24,1,53,62,27,24,0,18,0,5,0,55,19,71,14,192,204,33,180,68,41,47,0,0,44,5,84,28,118,0,59,90,15,23,153,122,68,126,103,71,16,68,47,60,16,115,42,134,105,175,23,55,15,104,0,24,0,13,1,37,22,74,116,115,55,80,0,0,17,0,48,0,56,66,0,90,108,7,14,96,28,38,122,106,52,50,103,0,26,0,23,0,37,0,17,5,33,58,17,131,41,80,151,7,73,70,125,2,58,78,63,211,84,42,29,68,2,108,14,80,44,66,14,107,11,138,17,46,56,46,25,1,47,66,25,26,0,21,0,4,0,55,18,68,14,187,201,33,180,68,42,46,0,0,44,6,87,31,127,0,61,87,14,22,151,118,65,121,98,68,15,68,46,59,17,116,42,129

CATH classification: 2.60.40.150

Nearest PDB structures (foldseek):
  3fdw-assembly2_B  TM=1.007E+00  e=2.922E-24  Homo sapiens
  2z0u-assembly1_A  TM=8.235E-01  e=1.436E-07  Homo sapiens
  6fb4-assembly1_B  TM=8.332E-01  e=3.353E-07  Homo sapiens
  6fd0-assembly1_B  TM=8.131E-01  e=1.597E-07  Homo sapiens
  6fjd-assembly2_B  TM=8.369E-01  e=5.404E-07  Homo sapiens

Secondary structure (DSSP, 8-state):
-----EEEEEEEEETTTTEEEEEEEEEESPPPSBTTTTB--EEEEEEEET--SGGGEEE----SS-SS-EEEEEEEEE--STTGGG-EEEEEEEEE-GGG-EEEEEEEEEEHHHHHHH--SEEEEE-B--/-----EEEEEEEEETTTTEEEEEEEEEESPPPSBTTTTB--EEEEEEEET--SGGGEEE----SS-SS-EEEEEEEEE--HHHHTT-EEEEEEEEE-GGG-EEEEEEEEEEHHHHHHH---EEEEE-B--

GO terms:
  GO:0001778 plasma membrane repair (P, IDA)
  GO:1905684 regulation of plasma membrane repair (P, IMP)
  GO:0032418 lysosome localization (P, IMP)
  GO:0005886 plasma membrane (C, TAS)
  GO:0031092 platelet alpha granule membrane (C, TAS)
  GO:0005515 protein binding (F, IPI)
  GO:0005768 endosome (C, IDA)
  GO:0045921 positive regulation of exocytosis (P, IMP)
  GO:0050714 positive regulation of protein secretion (P, IMP)
  GO:0071985 multivesicular body sorting pathway (P, IMP)

B-factor: mean 38.12, std 11.08, range [17.12, 90.57]